Protein 2FP1 (pdb70)

InterPro domains:
  IPR002701 Chorismate mutase II, prokaryotic-type [PF01817] (41-109)
  IPR002701 Chorismate mutase II, prokaryotic-type [PS51168] (17-113)
  IPR002701 Chorismate mutase II, prokaryotic-type [SM00830] (32-112)
  IPR008240 Chorismate mutase, periplasmic [PIRSF026640] (8-195)
  IPR008240 Chorismate mutase, periplasmic [TIGR01806] (35-148)
  IPR036263 Chorismate mutase type II superfamily [SSF48600] (39-194)
  IPR036979 Chorismate mutase domain superfamily [G3DSA:1.20.59.10] (34-199)
  IPR051331 Chorismate mutase-related enzymes [PTHR38041] (11-126)

GO terms:
  GO:0005576 extracellular region (C, IDA)
  GO:0004106 chorismate mutase activity (F, IDA)
  GO:0046417 chorismate metabolic process (P, IDA)
  GO:0005515 protein binding (F, IPI)
  GO:0005576 extracellular region (C, EXP)

Solvent-accessible surface area: 16270 Å² total; per-residue (Å²): 102,124,8,119,0,17,102,0,0,37,0,0,0,63,12,0,54,12,0,49,57,20,0,4,53,16,43,116,46,165,83,75,2,60,66,91,42,83,18,108,135,76,8,63,128,4,4,102,40,0,121,97,72,169,7,58,32,97,0,0,50,107,0,0,50,10,0,13,43,0,12,12,0,0,7,4,22,49,10,3,42,20,22,14,78,62,98,59,2,54,89,157,26,108,89,38,64,76,8,144,70,36,40,80,75,7,19,86,108,0,4,41,18,0,150,70,37,84,95,22,0,46,27,104,56,1,63,62,56,18,89,91,0,38,113,26,12,37,156,83,68,169,12,76,84,18,12,74,108,0,0,67,6,0,1,101,28,1,42,44,103,79,111,144,144,118,5,101,0,32,78,0,0,53,12,0,3,58,5,1,84,19,0,34,33,10,0,1,37,14,58,121,39,162,70,80,8,78,56,92,35,70,27,129,127,28,23,64,122,4,4,100,32,0,122,82,58,174,10,60,26,110,14,0,50,132,0,0,47,5,0,11,46,0,10,14,0,0,5,8,21,48,10,3,43,7,37,12,82,66,96,66,19,48,103,156,22,74,79,19,72,48,5,65,63,46,14,68,50,18,4,88,139,1,9,66,52,0,135,85,16,38,83,64,0,18,31,139,68,2,61,68,30,16,69,95,1,35,147,71,14,36,157,61,71,142,27,78,79,18,26,71,99,0,0,63,7,0,0,90,2,0,47,80,6,129,84,101,167

Nearest PDB structures (foldseek):
  2f6l-assembly1_A  TM=1.005E+00  e=6.858E-22  Mycobacterium tuberculosis H37Rv
  2fp2-assembly1_A  TM=1.004E+00  e=1.345E-20  Mycobacterium tuberculosis
  6cnz-assembly3_F  TM=9.139E-01  e=6.373E-08  Burkholderia thailandensis
  8pnh-assembly1_A  TM=9.052E-01  e=2.827E-06  Janthinobacterium sp. HH01
  8cq6-assembly1_A  TM=8.671E-01  e=7.747E-06  Duganella sacchari

Structure (mmCIF, N/CA/C/O backbone):
data_2FP1
#
_entry.id   2FP1
#
_cell.length_a   42.644
_cell.length_b   72.673
_cell.length_c   62.060
_cell.angle_alpha   90.00
_cell.angle_beta   104.52
_cell.angle_gamma   90.00
#
_symmetry.space_group_name_H-M   'P 1 21 1'
#
loop_
_entity.id
_entity.type
_entity.pdbx_description
1 polymer 'Chorismate mutase'
2 non-polymer 'LEAD (II) ION'
3 water water
#
loop_
_atom_site.group_PDB
_atom_site.id
_atom_site.type_symbol
_atom_site.label_atom_id
_atom_site.label_alt_id
_atom_site.label_comp_id
_atom_site.label_asym_id
_atom_site.label_entity_id
_atom_site.label_seq_id
_atom_site.pdbx_PDB_ins_code
_atom_site.Cartn_x
_atom_site.Cartn_y
_atom_site.Cartn_z
_atom_site.occupancy
_atom_site.B_iso_or_equiv
_atom_site.auth_seq_id
_atom_site.auth_comp_id
_atom_site.auth_asym_id
_atom_site.auth_atom_id
_atom_site.pdbx_PDB_model_num
ATOM 1 N N . GLY A 1 2 ? 30.709 28.046 56.847 1.00 35.33 35 GLY A N 1
ATOM 2 C CA . GLY A 1 2 ? 30.441 27.287 58.109 1.00 35.00 35 GLY A CA 1
ATOM 3 C C . GLY A 1 2 ? 29.163 26.459 58.020 1.00 34.41 35 GLY A C 1
ATOM 4 O O . GLY A 1 2 ? 28.159 26.893 57.441 1.00 34.54 35 GLY A O 1
ATOM 5 N N . THR A 1 3 ? 29.195 25.278 58.631 1.00 33.14 36 THR A N 1
ATOM 6 C CA . THR A 1 3 ? 28.094 24.324 58.529 1.00 31.66 36 THR A CA 1
ATOM 7 C C . THR A 1 3 ? 26.852 24.736 59.339 1.00 28.34 36 THR A C 1
ATOM 8 O O . THR A 1 3 ? 26.960 25.207 60.481 1.00 29.40 36 THR A O 1
ATOM 12 N N . SER A 1 4 ? 25.678 24.596 58.720 1.00 23.84 37 SER A N 1
ATOM 13 C CA . SER A 1 4 ? 24.452 24.899 59.382 1.00 19.89 37 SER A CA 1
ATOM 14 C C . SER A 1 4 ? 24.320 23.871 60.492 1.00 17.17 37 SER A C 1
ATOM 15 O O . SER A 1 4 ? 24.610 22.662 60.342 1.00 16.34 37 SER A O 1
ATOM 18 N N . GLN A 1 5 ? 23.800 24.360 61.599 1.00 16.13 38 GLN A N 1
ATOM 19 C CA . GLN A 1 5 ? 23.409 23.486 62.661 1.00 15.20 38 GLN A CA 1
ATOM 20 C C . GLN A 1 5 ? 22.309 22.505 62.214 1.00 14.70 38 GLN A C 1
ATOM 21 O O . GLN A 1 5 ? 22.120 21.479 62.867 1.00 14.47 38 GLN A O 1
ATOM 27 N N . LEU A 1 6 ? 21.555 22.827 61.157 1.00 11.82 39 LEU A N 1
ATOM 28 C CA . LEU A 1 6 ? 20.512 21.913 60.645 1.00 11.13 39 LEU A CA 1
ATOM 29 C C . LEU A 1 6 ? 21.007 20.943 59.549 1.00 11.05 39 LEU A C 1
ATOM 30 O O . LEU A 1 6 ? 20.220 20.141 59.036 1.00 10.58 39 LEU A O 1
ATOM 35 N N . ALA A 1 7 ? 22.298 20.966 59.204 1.00 10.78 40 ALA A N 1
ATOM 36 C CA . ALA A 1 7 ? 22.786 20.100 58.129 1.00 10.24 40 ALA A CA 1
ATOM 37 C C . ALA A 1 7 ? 22.636 18.595 58.437 1.00 10.45 40 ALA A C 1
ATOM 38 O O . ALA A 1 7 ? 22.306 17.799 57.541 1.00 11.50 40 ALA A O 1
ATOM 40 N N . GLU A 1 8 ? 22.831 18.208 59.689 1.00 10.71 41 GLU A N 1
ATOM 41 C CA . GLU A 1 8 ? 22.759 16.791 60.053 1.00 10.07 41 GLU A CA 1
ATOM 42 C C . GLU A 1 8 ? 21.333 16.242 59.855 1.00 10.98 41 GLU A C 1
ATOM 43 O O . GLU A 1 8 ? 21.124 15.146 59.358 1.00 10.47 41 GLU A O 1
ATOM 49 N N . LEU A 1 9 ? 20.369 17.051 60.257 1.00 9.95 42 LEU A N 1
ATOM 50 C CA . LEU A 1 9 ? 18.940 16.735 60.089 1.00 9.67 42 LEU A CA 1
ATOM 51 C C . LEU A 1 9 ? 18.554 16.704 58.618 1.00 9.20 42 LEU A C 1
ATOM 52 O O . LEU A 1 9 ? 17.898 15.758 58.144 1.00 9.44 42 LEU A O 1
ATOM 57 N N . VAL A 1 10 ? 18.911 17.753 57.886 1.00 9.23 43 VAL A N 1
ATOM 58 C CA . VAL A 1 10 ? 18.585 17.830 56.460 1.00 8.48 43 VAL A CA 1
ATOM 59 C C . VAL A 1 10 ? 19.293 16.704 55.649 1.00 8.81 43 VAL A C 1
ATOM 60 O O . VAL A 1 10 ? 18.724 16.145 54.704 1.00 9.03 43 VAL A O 1
ATOM 64 N N . ASP A 1 11 ? 20.518 16.355 56.041 1.00 8.83 44 ASP A N 1
ATOM 65 C CA . ASP A 1 11 ? 21.216 15.238 55.389 1.00 9.30 44 ASP A CA 1
ATOM 66 C C . ASP A 1 11 ? 20.478 13.911 55.587 1.00 9.13 44 ASP A C 1
ATOM 67 O O . ASP A 1 11 ? 20.350 13.131 54.666 1.00 10.03 44 ASP A O 1
ATOM 72 N N . ALA A 1 12 ? 19.980 13.670 56.813 1.00 8.41 45 ALA A N 1
ATOM 73 C CA . ALA A 1 12 ? 19.162 12.471 57.084 1.00 8.51 45 ALA A CA 1
ATOM 74 C C . ALA A 1 12 ? 17.879 12.464 56.251 1.00 8.65 45 ALA A C 1
ATOM 75 O O . ALA A 1 12 ? 17.475 11.437 55.727 1.00 8.94 45 ALA A O 1
ATOM 77 N N . ALA A 1 13 ? 17.243 13.639 56.140 1.00 8.25 46 ALA A N 1
ATOM 78 C CA . ALA A 1 13 ? 16.036 13.745 55.372 1.00 7.73 46 ALA A CA 1
ATOM 79 C C . ALA A 1 13 ? 16.306 13.412 53.921 1.00 6.98 46 ALA A C 1
ATOM 80 O O . ALA A 1 13 ? 15.540 12.707 53.300 1.00 8.26 46 ALA A O 1
ATOM 82 N N . ALA A 1 14 ? 17.409 13.911 53.402 1.00 8.24 47 ALA A N 1
ATOM 83 C CA . ALA A 1 14 ? 17.745 13.655 52.028 1.00 8.35 47 ALA A CA 1
ATOM 84 C C . ALA A 1 14 ? 18.104 12.195 51.789 1.00 9.54 47 ALA A C 1
ATOM 85 O O . ALA A 1 14 ? 17.656 11.591 50.800 1.00 10.47 47 ALA A O 1
ATOM 87 N N . GLU A 1 15 ? 18.905 11.643 52.684 1.00 9.53 48 GLU A N 1
ATOM 88 C CA . GLU A 1 15 ? 19.254 10.200 52.581 1.00 9.76 48 GLU A CA 1
ATOM 89 C C . GLU A 1 15 ? 17.975 9.370 52.643 1.00 9.48 48 GLU A C 1
ATOM 90 O O . GLU A 1 15 ? 17.862 8.339 51.970 1.00 10.29 48 GLU A O 1
ATOM 96 N N . ARG A 1 16 ? 16.998 9.782 53.456 1.00 9.14 49 ARG A N 1
ATOM 97 C CA . ARG A 1 16 ? 15.758 9.030 53.561 1.00 8.61 49 ARG A CA 1
ATOM 98 C C . ARG A 1 16 ? 14.951 9.151 52.261 1.00 9.07 49 ARG A C 1
ATOM 99 O O . ARG A 1 16 ? 14.339 8.213 51.833 1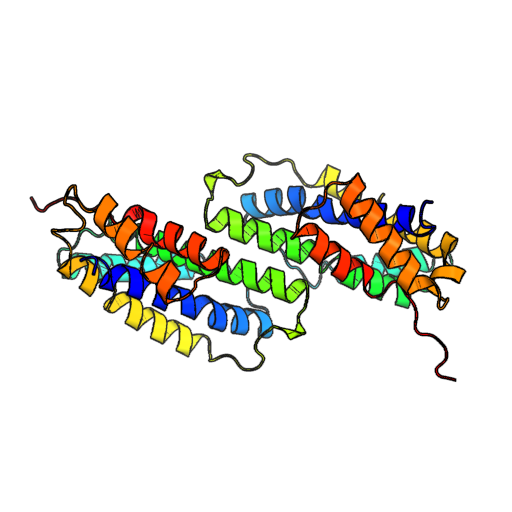.00 10.25 49 ARG A O 1
ATOM 107 N N . LEU A 1 17 ? 14.934 10.337 51.648 1.00 8.78 50 LEU A N 1
ATOM 108 C CA . LEU A 1 17 ? 14.320 10.503 50.333 1.00 8.05 50 LEU A CA 1
ATOM 109 C C . LEU A 1 17 ? 14.918 9.552 49.316 1.00 9.96 50 LEU A C 1
ATOM 110 O O . LEU A 1 17 ? 14.181 9.003 48.491 1.00 10.95 50 LEU A O 1
ATOM 115 N N . GLU A 1 18 ? 16.219 9.302 49.415 1.00 9.76 51 GLU A N 1
ATOM 116 C CA . GLU A 1 18 ? 16.887 8.437 48.407 1.00 11.29 51 GLU A CA 1
ATOM 117 C C . GLU A 1 18 ? 16.449 6.994 48.450 1.00 11.12 51 GLU A C 1
ATOM 118 O O . GLU A 1 18 ? 16.637 6.233 47.473 1.00 12.15 51 GLU A O 1
ATOM 124 N N . VAL A 1 19 ? 15.787 6.614 49.528 1.00 10.24 52 VAL A N 1
ATOM 125 C CA . VAL A 1 19 ? 15.193 5.284 49.640 1.00 11.21 52 VAL A CA 1
ATOM 126 C C . VAL A 1 19 ? 14.005 5.115 48.653 1.00 11.51 52 VAL A C 1
ATOM 127 O O . VAL A 1 19 ? 13.581 3.997 48.361 1.00 11.39 52 VAL A O 1
ATOM 131 N N . ALA A 1 20 ? 13.425 6.218 48.167 1.00 11.13 53 ALA A N 1
ATOM 132 C CA . ALA A 1 20 ? 12.375 6.174 47.132 1.00 11.85 53 ALA A CA 1
ATOM 133 C C . ALA A 1 20 ? 12.793 5.312 45.949 1.00 11.52 53 ALA A C 1
ATOM 134 O O . ALA A 1 20 ? 11.963 4.659 45.328 1.00 11.39 53 ALA A O 1
ATOM 136 N N . ASP A 1 21 ? 14.080 5.362 45.610 1.00 11.42 54 ASP A N 1
ATOM 137 C CA . ASP A 1 21 ? 14.559 4.663 44.391 1.00 11.94 54 ASP A CA 1
ATOM 138 C C . ASP A 1 21 ? 14.484 3.150 44.493 1.00 11.32 54 ASP A C 1
ATOM 139 O O . ASP A 1 21 ? 13.797 2.563 43.670 1.00 12.12 54 ASP A O 1
ATOM 148 N N . PRO A 1 22 ? 15.145 2.553 45.499 1.00 12.19 55 PRO A N 1
ATOM 149 C CA . PRO A 1 22 ? 14.949 1.083 45.596 1.00 12.30 55 PRO A CA 1
ATOM 150 C C . PRO A 1 22 ? 13.501 0.668 45.864 1.00 12.61 55 PRO A C 1
ATOM 151 O O . PRO A 1 22 ? 13.045 -0.372 45.393 1.00 13.17 55 PRO A O 1
ATOM 155 N N . VAL A 1 23 ? 12.752 1.463 46.626 1.00 11.61 56 VAL A N 1
ATOM 156 C CA . VAL A 1 23 ? 11.377 1.132 46.904 1.00 11.11 56 VAL A CA 1
ATOM 157 C C . VAL A 1 23 ? 10.533 1.173 45.597 1.00 11.31 56 VAL A C 1
ATOM 158 O O . VAL A 1 23 ? 9.714 0.299 45.336 1.00 11.95 56 VAL A O 1
ATOM 162 N N . ALA A 1 24 ? 10.728 2.220 44.791 1.00 10.78 57 ALA A N 1
ATOM 163 C CA . ALA A 1 24 ? 10.009 2.322 43.531 1.00 10.65 57 ALA A CA 1
ATOM 164 C C . ALA A 1 24 ? 10.369 1.165 42.603 1.00 11.84 57 ALA A C 1
ATOM 165 O O . ALA A 1 24 ? 9.483 0.591 41.977 1.00 12.63 57 ALA A O 1
ATOM 167 N N . ALA A 1 25 ? 11.662 0.844 42.538 1.00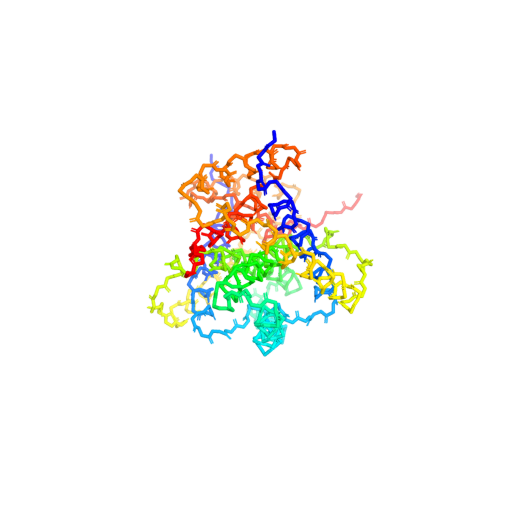 12.03 58 ALA A N 1
ATOM 168 C CA . ALA A 1 25 ? 12.104 -0.239 41.620 1.00 12.03 58 ALA A CA 1
ATOM 169 C C . ALA A 1 25 ? 11.453 -1.539 42.001 1.00 12.40 58 ALA A C 1
ATOM 170 O O . ALA A 1 25 ? 11.005 -2.295 41.120 1.00 13.64 58 ALA A O 1
ATOM 172 N N . PHE A 1 26 ? 11.319 -1.797 43.300 1.00 12.37 59 PHE A N 1
ATOM 173 C CA . PHE A 1 26 ? 10.642 -3.006 43.783 1.00 13.11 59 PHE A CA 1
ATOM 174 C C . PHE A 1 26 ? 9.152 -2.984 43.463 1.00 12.83 59 PHE A C 1
ATOM 175 O O . PHE A 1 26 ? 8.545 -3.969 42.989 1.00 13.96 59 PHE A O 1
ATOM 183 N N . LYS A 1 27 ? 8.476 -1.866 43.766 1.00 12.14 60 LYS A N 1
ATOM 184 C CA . LYS A 1 27 ? 7.075 -1.766 43.488 1.00 10.83 60 LYS A CA 1
ATOM 185 C C . LYS A 1 27 ? 6.756 -1.899 41.990 1.00 11.85 60 LYS A C 1
ATOM 186 O O . LYS A 1 27 ? 5.708 -2.457 41.633 1.00 13.31 60 LYS A O 1
ATOM 192 N N . TRP A 1 28 ? 7.655 -1.366 41.162 1.00 11.85 61 TRP A N 1
ATOM 193 C CA . TRP A 1 28 ? 7.468 -1.432 39.713 1.00 13.19 61 TRP A CA 1
ATOM 194 C C . TRP A 1 28 ? 7.455 -2.897 39.284 1.00 14.42 61 TRP A C 1
ATOM 195 O O . TRP A 1 28 ? 6.553 -3.293 38.578 1.00 14.64 61 TRP A O 1
ATOM 206 N N . ARG A 1 29 ? 8.457 -3.65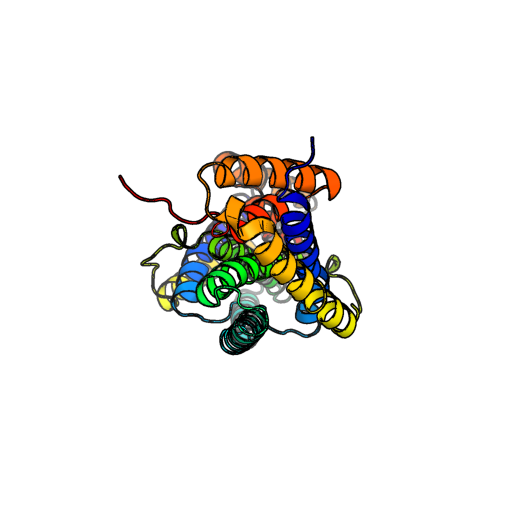4 39.698 1.00 15.16 62 ARG A N 1
ATOM 207 C CA . ARG A 1 29 ? 8.518 -5.071 39.296 1.00 16.14 62 ARG A CA 1
ATOM 208 C C . ARG A 1 29 ? 7.394 -5.882 39.887 1.00 16.58 62 ARG A C 1
ATOM 209 O O . ARG A 1 29 ? 6.857 -6.823 39.235 1.00 17.63 62 ARG A O 1
ATOM 217 N N . ALA A 1 30 ? 7.039 -5.556 41.118 1.00 16.11 63 ALA A N 1
ATOM 218 C CA . ALA A 1 30 ? 5.976 -6.262 41.821 1.00 16.84 63 ALA A CA 1
ATOM 219 C C . ALA A 1 30 ? 4.556 -5.824 41.420 1.00 16.67 63 ALA A C 1
ATOM 220 O O . ALA A 1 30 ? 3.568 -6.413 41.873 1.00 17.78 63 ALA A O 1
ATOM 222 N N . GLN A 1 31 ? 4.444 -4.764 40.604 1.00 16.49 64 GLN A N 1
ATOM 223 C CA . GLN A 1 31 ? 3.185 -4.199 40.167 1.00 17.94 64 GLN A CA 1
ATOM 224 C C . GLN A 1 31 ? 2.347 -3.759 41.361 1.00 17.58 64 GLN A C 1
ATOM 225 O O . GLN A 1 31 ? 1.167 -4.023 41.428 1.00 18.35 64 GLN A O 1
ATOM 231 N N . LEU A 1 32 ? 2.986 -3.096 42.319 1.00 16.67 65 LEU A N 1
ATOM 232 C CA . LEU A 1 32 ? 2.291 -2.539 43.483 1.00 16.78 65 LEU A CA 1
ATOM 233 C C . LEU A 1 32 ? 2.129 -1.044 43.285 1.00 15.97 65 LEU A C 1
ATOM 234 O O . LEU A 1 32 ? 2.938 -0.434 42.606 1.00 16.75 65 LEU A O 1
ATOM 239 N N . PRO A 1 33 ? 1.069 -0.467 43.845 1.00 15.57 66 PRO A N 1
ATOM 240 C CA . PRO A 1 33 ? 0.968 0.978 43.722 1.00 15.11 66 PRO A CA 1
ATOM 241 C C . PRO A 1 33 ? 1.927 1.660 44.646 1.00 14.02 66 PRO A C 1
ATOM 242 O O . PRO A 1 33 ? 2.444 1.081 45.602 1.00 13.80 66 PRO A O 1
ATOM 246 N N . ILE A 1 34 ? 2.189 2.918 44.364 1.00 12.90 67 ILE A N 1
ATOM 247 C CA A ILE A 1 34 ? 3.018 3.751 45.226 0.50 12.66 67 ILE A CA 1
ATOM 248 C CA B ILE A 1 34 ? 3.037 3.681 45.254 0.50 12.93 67 ILE A CA 1
ATOM 249 C C . ILE A 1 34 ? 2.345 4.033 46.559 1.00 13.30 67 ILE A C 1
ATOM 250 O O . ILE A 1 34 ? 2.952 3.903 47.628 1.00 12.92 67 ILE A O 1
ATOM 259 N N . GLU A 1 35 ? 1.097 4.469 46.481 1.00 13.59 68 GLU A N 1
ATOM 260 C CA . GLU A 1 35 ? 0.367 4.994 47.639 1.00 14.40 68 GLU A CA 1
ATOM 261 C C . GLU A 1 35 ? -0.313 3.896 48.419 1.00 14.69 68 GLU A C 1
ATOM 262 O O . GLU A 1 35 ? -0.661 2.845 47.870 1.00 15.71 68 GLU A O 1
ATOM 273 N N . ASP A 1 36 ? -0.449 4.145 49.720 1.00 14.76 69 ASP A N 1
ATOM 274 C CA . ASP A 1 36 ? -1.277 3.333 50.621 1.00 14.83 69 ASP A CA 1
ATOM 275 C C . ASP A 1 36 ? -1.566 4.171 51.868 1.00 14.23 69 ASP A C 1
ATOM 276 O O . ASP A 1 36 ? -0.748 4.241 52.788 1.00 13.48 69 ASP A O 1
ATOM 281 N N . SER A 1 37 ? -2.706 4.856 51.867 1.00 14.50 70 SER A N 1
ATOM 282 C CA . SER A 1 37 ? -3.030 5.792 52.951 1.00 14.74 70 SER A CA 1
ATOM 283 C C . SER A 1 37 ? -3.039 5.115 54.310 1.00 13.24 70 SER A C 1
ATOM 284 O O . SER A 1 37 ? -2.581 5.694 55.302 1.00 13.67 70 SER A O 1
ATOM 287 N N . GLY A 1 38 ? -3.574 3.889 54.375 1.00 12.73 71 GLY A N 1
ATOM 288 C CA . GLY A 1 38 ? -3.656 3.209 55.646 1.00 11.43 71 GLY A CA 1
ATOM 289 C C . GLY A 1 38 ? -2.265 2.869 56.181 1.00 10.86 71 GLY A C 1
ATOM 290 O O . GLY A 1 38 ? -1.995 3.014 57.369 1.00 12.09 71 GLY A O 1
ATOM 291 N N . ARG A 1 39 ? -1.356 2.479 55.288 1.00 10.26 72 ARG A N 1
ATOM 292 C CA . ARG A 1 39 ? 0.024 2.230 55.676 1.00 9.67 72 ARG A CA 1
ATOM 293 C C . ARG A 1 39 ? 0.700 3.474 56.227 1.00 9.54 72 ARG A C 1
ATOM 294 O O . ARG A 1 39 ? 1.336 3.448 57.266 1.00 9.44 72 ARG A O 1
ATOM 302 N N . VAL A 1 40 ? 0.542 4.566 55.509 1.00 10.74 73 VAL A N 1
ATOM 303 C CA . VAL A 1 40 ? 1.123 5.828 55.929 1.00 11.04 73 VAL A CA 1
ATOM 304 C C . VAL A 1 40 ? 0.588 6.268 57.280 1.00 10.06 73 VAL A C 1
ATOM 305 O O . VAL A 1 40 ? 1.353 6.722 58.118 1.00 9.88 73 VAL A O 1
ATOM 309 N N A GLU A 1 41 ? -0.718 6.146 57.521 0.60 10.99 74 GLU A N 1
ATOM 310 N N B GLU A 1 41 ? -0.731 6.129 57.479 0.40 10.66 74 GLU A N 1
ATOM 311 C CA A GLU A 1 41 ? -1.213 6.500 58.844 0.60 10.79 74 GLU A CA 1
ATOM 312 C CA B GLU A 1 41 ? -1.338 6.429 58.773 0.40 10.37 74 GLU A CA 1
ATOM 313 C C A GLU A 1 41 ? -0.614 5.647 59.968 0.60 10.47 74 GLU A C 1
ATOM 314 C C B GLU A 1 41 ? -0.655 5.653 59.920 0.40 10.26 74 GLU A C 1
ATOM 315 O O A GLU A 1 41 ? -0.354 6.142 61.075 0.60 10.64 74 GLU A O 1
ATOM 316 O O B GLU A 1 41 ? -0.376 6.215 60.986 0.40 10.46 74 GLU A O 1
ATOM 327 N N . GLN A 1 42 ? -0.390 4.365 59.695 1.00 9.36 75 GLN A N 1
ATOM 328 C CA . GLN A 1 42 ? 0.312 3.533 60.690 1.00 9.85 75 GLN A CA 1
ATOM 329 C C . GLN A 1 42 ? 1.757 4.006 60.949 1.00 8.84 75 GLN A C 1
ATOM 330 O O . GLN A 1 42 ? 2.238 4.049 62.086 1.00 10.34 75 GLN A O 1
ATOM 336 N N . GLN A 1 43 ? 2.478 4.294 59.873 1.00 9.56 76 GLN A N 1
ATOM 337 C CA . GLN A 1 43 ? 3.835 4.781 59.957 1.00 9.69 76 GLN A CA 1
ATOM 338 C C . GLN A 1 43 ? 3.897 6.101 60.736 1.00 8.89 76 GLN A C 1
ATOM 339 O O . GLN A 1 43 ? 4.729 6.265 61.609 1.00 8.98 76 GLN A O 1
ATOM 345 N N . LEU A 1 44 ? 2.983 7.008 60.450 1.00 9.14 77 LEU A N 1
ATOM 346 C CA . LEU A 1 44 ? 2.928 8.280 61.188 1.00 8.99 77 LEU A CA 1
ATOM 347 C C . LEU A 1 44 ? 2.588 8.059 62.656 1.00 9.81 77 LEU A C 1
ATOM 348 O O . LEU A 1 44 ? 3.157 8.708 63.538 1.00 11.41 77 LEU A O 1
ATOM 353 N N . ALA A 1 45 ? 1.671 7.138 62.940 1.00 9.45 78 ALA A N 1
ATOM 354 C CA . ALA A 1 45 ? 1.329 6.888 64.332 1.00 9.49 78 ALA A CA 1
ATOM 355 C C . ALA A 1 45 ? 2.543 6.418 65.129 1.00 10.17 78 ALA A C 1
ATOM 356 O O . ALA A 1 45 ? 2.725 6.825 66.281 1.00 9.31 78 ALA A O 1
ATOM 358 N N . LYS A 1 46 ? 3.330 5.512 64.550 1.00 9.75 79 LYS A N 1
ATOM 359 C CA . LYS A 1 46 ? 4.530 4.959 65.217 1.00 10.40 79 LYS A CA 1
ATOM 360 C C . LYS A 1 46 ? 5.570 6.035 65.452 1.00 10.80 79 LYS A C 1
ATOM 361 O O . LYS A 1 46 ? 6.229 6.070 66.514 1.00 11.77 79 LYS A O 1
ATOM 367 N N . LEU A 1 47 ? 5.709 6.931 64.480 1.00 10.49 80 LEU A N 1
ATOM 368 C CA . LEU A 1 47 ? 6.586 8.073 64.636 1.00 10.92 80 LEU A CA 1
ATOM 369 C C . LEU A 1 47 ? 6.160 8.998 65.778 1.00 11.68 80 LEU A C 1
ATOM 370 O O . LEU A 1 47 ? 6.994 9.474 66.541 1.00 11.33 80 LEU A O 1
ATOM 375 N N . GLY A 1 48 ? 4.856 9.181 65.945 1.00 11.36 81 GLY A N 1
ATOM 376 C CA . GLY A 1 48 ? 4.342 9.950 67.083 1.00 12.06 81 GLY A CA 1
ATOM 377 C C . GLY A 1 48 ? 4.685 9.272 68.399 1.00 12.48 81 GLY A C 1
ATOM 378 O O . GLY A 1 48 ? 5.065 9.921 69.347 1.00 13.64 81 GLY A O 1
ATOM 379 N N . GLU A 1 49 ? 4.611 7.945 68.429 1.00 13.53 82 GLU A N 1
ATOM 380 C CA . GLU A 1 49 ? 4.915 7.197 69.626 1.00 14.34 82 GLU A CA 1
ATOM 381 C C . GLU A 1 49 ? 6.397 7.340 69.936 1.00 14.14 82 GLU A C 1
ATOM 382 O O . GLU A 1 49 ? 6.800 7.516 71.101 1.00 15.46 82 GLU A O 1
ATOM 388 N N . ASP A 1 50 ? 7.221 7.240 68.888 1.00 13.29 83 ASP A N 1
ATOM 389 C CA . ASP A 1 50 ? 8.655 7.403 69.031 1.00 14.14 83 ASP A CA 1
ATOM 390 C C . ASP A 1 50 ? 8.962 8.797 69.585 1.00 13.53 83 ASP A C 1
ATOM 391 O O . ASP A 1 50 ? 9.868 8.955 70.414 1.00 15.77 83 ASP A O 1
ATOM 396 N N . ALA A 1 51 ? 8.249 9.814 69.118 1.00 13.20 84 ALA A N 1
ATOM 397 C CA . ALA A 1 51 ? 8.468 11.194 69.590 1.00 13.32 84 ALA A CA 1
ATOM 398 C C . ALA A 1 51 ? 8.145 11.281 71.071 1.00 14.31 84 ALA A C 1
ATOM 399 O O . ALA A 1 51 ? 8.926 11.795 71.857 1.00 14.91 84 ALA A O 1
ATOM 401 N N . ARG A 1 52 ? 7.002 10.727 71.448 1.00 14.92 85 ARG A N 1
ATOM 402 C CA . ARG A 1 52 ? 6.619 10.753 72.869 1.00 16.04 85 ARG A CA 1
ATOM 403 C C . ARG A 1 52 ? 7.674 10.130 73.768 1.00 16.73 85 ARG A C 1
ATOM 404 O O . ARG A 1 52 ? 7.939 10.654 74.867 1.00 16.54 85 ARG A O 1
ATOM 412 N N A SER A 1 53 ? 8.274 9.030 73.311 0.55 16.73 86 SER A N 1
ATOM 413 N N B SER A 1 53 ? 8.280 9.027 73.341 0.45 16.61 86 SER A N 1
ATOM 414 C CA A SER A 1 53 ? 9.331 8.327 74.073 0.55 17.61 86 SER A CA 1
ATOM 415 C CA B SER A 1 53 ? 9.290 8.368 74.187 0.45 17.18 86 SER A CA 1
ATOM 416 C C A SER A 1 53 ? 10.552 9.193 74.401 0.55 17.70 86 SER A C 1
ATOM 417 C C B SER A 1 53 ? 10.512 9.254 74.467 0.45 17.40 86 SER A C 1
ATOM 418 O O A SER A 1 53 ? 11.284 8.926 75.363 0.55 18.15 86 SER A O 1
ATOM 419 O O B SER A 1 53 ? 11.171 9.099 75.500 0.45 17.44 86 SER A O 1
ATOM 424 N N . GLN A 1 54 ? 10.797 10.204 73.582 1.00 17.39 87 GLN A N 1
ATOM 425 C CA . GLN A 1 54 ? 11.894 11.135 73.801 1.00 18.04 87 GLN A CA 1
ATOM 426 C C . GLN A 1 54 ? 11.428 12.521 74.244 1.00 18.29 87 GLN A C 1
ATOM 427 O O . GLN A 1 54 ? 12.237 13.442 74.300 1.00 19.75 87 GLN A O 1
ATOM 433 N N . HIS A 1 55 ? 10.139 12.664 74.535 1.00 17.53 88 HIS A N 1
ATOM 434 C CA . HIS A 1 55 ? 9.557 13.952 74.925 1.00 18.56 88 HIS A CA 1
ATOM 435 C C . HIS A 1 55 ? 9.744 15.033 73.859 1.00 17.38 88 HIS A C 1
ATOM 436 O O . HIS A 1 55 ? 9.957 16.209 74.145 1.00 18.15 88 HIS A O 1
ATOM 443 N N . ILE A 1 56 ? 9.640 14.609 72.597 1.00 15.70 89 ILE A N 1
ATOM 444 C CA . ILE A 1 56 ? 9.513 15.485 71.443 1.00 15.64 89 ILE A CA 1
ATOM 445 C C . ILE A 1 56 ? 8.033 15.680 71.097 1.00 14.58 89 ILE A C 1
ATOM 446 O O . ILE A 1 56 ? 7.239 14.742 71.214 1.00 15.50 89 ILE A O 1
ATOM 451 N N . ASP A 1 57 ? 7.665 16.885 70.675 1.00 14.50 90 ASP A N 1
ATOM 452 C CA . ASP A 1 57 ? 6.279 17.226 70.317 1.00 13.92 90 ASP A CA 1
ATOM 453 C C . ASP A 1 57 ? 5.809 16.276 69.211 1.00 13.53 90 ASP A C 1
ATOM 454 O O . ASP A 1 57 ? 6.323 16.325 68.110 1.00 13.04 90 ASP A O 1
ATOM 459 N N . PRO A 1 58 ? 4.885 15.374 69.515 1.00 13.39 91 PRO A N 1
ATOM 460 C CA . PRO A 1 58 ? 4.490 14.433 68.458 1.00 12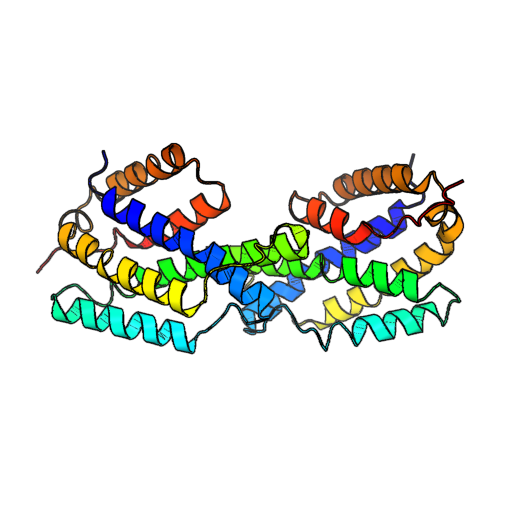.91 91 PRO A CA 1
ATOM 461 C C . PRO A 1 58 ? 3.700 15.043 67.300 1.00 13.55 91 PRO A C 1
ATOM 462 O O . PRO A 1 58 ? 3.745 14.511 66.174 1.00 13.27 91 PRO A O 1
ATOM 466 N N . ASP A 1 59 ? 2.998 16.150 67.523 1.00 12.47 92 ASP A N 1
ATOM 467 C CA . ASP A 1 59 ? 2.233 16.791 66.465 1.00 13.40 92 ASP A CA 1
ATOM 468 C C . ASP A 1 59 ? 3.197 17.411 65.444 1.00 12.34 92 ASP A C 1
ATOM 469 O O . ASP A 1 59 ? 2.997 17.300 64.211 1.00 11.84 92 ASP A O 1
ATOM 474 N N . TYR A 1 60 ? 4.276 18.007 65.965 1.00 10.82 93 TYR A N 1
ATOM 475 C CA . TYR A 1 60 ? 5.346 18.521 65.103 1.00 10.08 93 TYR A CA 1
ATOM 476 C C . TYR A 1 60 ? 5.971 17.402 64.280 1.00 9.90 93 TYR A C 1
ATOM 477 O O . TYR A 1 60 ? 6.157 17.519 63.062 1.00 10.08 93 TYR A O 1
ATOM 486 N N . VAL A 1 61 ? 6.336 16.314 64.937 1.00 10.37 94 VAL A N 1
ATOM 487 C CA . VAL A 1 61 ? 6.934 15.167 64.247 1.00 9.76 94 VAL A CA 1
ATOM 488 C C . VAL A 1 61 ? 5.963 14.612 63.179 1.00 10.16 94 VAL A C 1
ATOM 489 O O . VAL A 1 61 ? 6.364 14.352 62.071 1.00 10.22 94 VAL A O 1
ATOM 493 N N . THR A 1 62 ? 4.686 14.488 63.504 1.00 10.94 95 THR A N 1
ATOM 494 C CA . THR A 1 62 ? 3.715 14.034 62.513 1.00 12.09 95 THR A CA 1
ATOM 495 C C . THR A 1 62 ? 3.668 14.928 61.287 1.00 11.73 95 THR A C 1
ATOM 496 O O . THR A 1 62 ? 3.607 14.436 60.169 1.00 13.38 95 THR A O 1
ATOM 500 N N . ARG A 1 63 ? 3.668 16.250 61.475 1.00 11.43 96 ARG A N 1
ATOM 501 C CA . ARG A 1 63 ? 3.657 17.163 60.335 1.00 12.10 96 ARG A CA 1
ATOM 502 C C . ARG A 1 63 ? 4.901 17.006 59.465 1.00 9.97 96 ARG A C 1
ATOM 503 O O . ARG A 1 63 ? 4.823 16.982 58.217 1.00 11.30 96 ARG A O 1
ATOM 511 N N . VAL A 1 64 ? 6.064 16.930 60.101 1.00 9.79 97 VAL A N 1
ATOM 512 C CA . VAL A 1 64 ? 7.323 16.851 59.374 1.00 9.92 97 VAL A CA 1
ATOM 513 C C . VAL A 1 64 ? 7.358 15.538 58.581 1.00 9.78 97 VAL A C 1
ATOM 514 O O . VAL A 1 64 ? 7.699 15.511 57.373 1.00 8.91 97 VAL A O 1
ATOM 518 N N . PHE A 1 65 ? 6.953 14.441 59.207 1.00 9.48 98 PHE A N 1
ATOM 519 C CA . PHE A 1 65 ? 7.060 13.162 58.495 1.00 9.70 98 PHE A CA 1
ATOM 520 C C . PHE A 1 65 ? 5.952 13.013 57.453 1.00 10.05 98 PHE A C 1
ATOM 521 O O . PHE A 1 65 ? 6.144 12.297 56.436 1.00 9.51 98 PHE A O 1
ATOM 529 N N . ASP A 1 66 ? 4.824 13.666 57.633 1.00 10.29 99 ASP A N 1
ATOM 530 C CA . ASP A 1 66 ? 3.804 13.650 56.571 1.00 11.08 99 ASP A CA 1
ATOM 531 C C . ASP A 1 66 ? 4.397 14.305 55.321 1.00 10.85 99 ASP A C 1
ATOM 532 O O . ASP A 1 66 ? 4.262 13.801 54.215 1.00 10.65 99 ASP A O 1
ATOM 537 N N . ASP A 1 67 ? 5.079 15.430 55.493 1.00 10.54 100 ASP A N 1
ATOM 538 C CA . ASP A 1 67 ? 5.773 16.111 54.373 1.00 10.39 100 ASP A CA 1
ATOM 539 C C . ASP A 1 67 ? 6.853 15.204 53.786 1.00 8.83 100 ASP A C 1
ATOM 540 O O . ASP A 1 67 ? 6.967 15.052 52.551 1.00 10.39 100 ASP A O 1
ATOM 545 N N . GLN A 1 68 ? 7.643 14.569 54.646 1.00 8.23 101 GLN A N 1
ATOM 546 C CA . GLN A 1 68 ? 8.755 13.706 54.198 1.00 8.51 101 GLN A CA 1
ATOM 547 C C . GLN A 1 68 ? 8.187 12.554 53.358 1.00 9.12 101 GLN A C 1
ATOM 548 O O . GLN A 1 68 ? 8.763 12.196 52.324 1.00 9.48 101 GLN A O 1
ATOM 554 N N . ILE A 1 69 ? 7.126 11.916 53.818 1.00 9.65 102 ILE A N 1
ATOM 555 C CA . ILE A 1 69 ? 6.534 10.764 53.117 1.00 9.25 102 ILE A CA 1
ATOM 556 C C . ILE A 1 69 ? 5.907 11.181 51.768 1.00 9.56 102 ILE A C 1
ATOM 557 O O . ILE A 1 69 ? 6.067 10.497 50.756 1.00 10.13 102 ILE A O 1
ATOM 562 N N A ARG A 1 70 ? 5.240 12.323 51.737 0.50 9.61 103 ARG A N 1
ATOM 563 N N B ARG A 1 70 ? 5.240 12.328 51.756 0.50 9.76 103 ARG A N 1
ATOM 564 C CA A ARG A 1 70 ? 4.693 12.830 50.470 0.50 10.22 103 ARG A CA 1
ATOM 565 C CA B ARG A 1 70 ? 4.687 12.886 50.507 0.50 10.50 103 ARG A CA 1
ATOM 566 C C A ARG A 1 70 ? 5.801 13.077 49.472 0.50 9.49 103 ARG A C 1
ATOM 567 C C B ARG A 1 70 ? 5.777 13.111 49.485 0.50 9.61 103 ARG A C 1
ATOM 568 O O A ARG A 1 70 ? 5.686 12.707 48.283 0.50 9.17 103 ARG A O 1
ATOM 569 O O B ARG A 1 70 ? 5.621 12.768 48.295 0.50 9.46 103 ARG A O 1
ATOM 584 N N . ALA A 1 71 ? 6.881 13.698 49.944 1.00 8.77 104 ALA A N 1
ATOM 585 C CA . ALA A 1 71 ? 8.039 14.010 49.095 1.00 9.27 104 ALA A CA 1
ATOM 586 C C . ALA A 1 71 ? 8.652 12.708 48.510 1.00 9.04 104 ALA A C 1
ATOM 587 O O . ALA A 1 71 ? 9.093 12.676 47.363 1.00 10.05 104 ALA A O 1
ATOM 589 N N . THR A 1 72 ? 8.630 11.641 49.310 1.00 8.76 105 THR A N 1
ATOM 590 C CA . THR A 1 72 ? 9.174 10.358 48.923 1.00 9.34 105 THR A CA 1
ATOM 591 C C . THR A 1 72 ? 8.298 9.735 47.874 1.00 8.94 105 THR A C 1
ATOM 592 O O . THR A 1 72 ? 8.772 9.229 46.806 1.00 9.45 105 THR A O 1
ATOM 596 N N . GLU A 1 73 ? 7.001 9.798 48.102 1.00 8.74 106 GLU A N 1
ATOM 597 C CA . GLU A 1 73 ? 6.015 9.317 47.100 1.00 8.37 106 GLU A CA 1
ATOM 598 C C . GLU A 1 73 ? 6.165 10.040 45.770 1.00 9.24 106 GLU A C 1
ATOM 599 O O . GLU A 1 73 ? 6.053 9.446 44.693 1.00 10.62 106 GLU A O 1
ATOM 605 N N . ALA A 1 74 ? 6.416 11.343 45.852 1.00 9.61 107 ALA A N 1
ATOM 606 C CA . ALA A 1 74 ? 6.606 12.149 44.646 1.00 8.61 107 ALA A CA 1
ATOM 607 C C . ALA A 1 74 ? 7.764 11.627 43.825 1.00 8.72 107 ALA A C 1
ATOM 608 O O . ALA A 1 74 ? 7.669 11.574 42.593 1.00 9.46 107 ALA A O 1
ATOM 610 N N . ILE A 1 75 ? 8.860 11.241 44.464 1.00 8.21 108 ILE A N 1
ATOM 611 C CA . ILE A 1 75 ? 10.008 10.677 43.734 1.00 8.35 108 ILE A CA 1
ATOM 612 C C . ILE A 1 75 ? 9.609 9.329 43.114 1.00 8.80 108 ILE A C 1
ATOM 613 O O . ILE A 1 75 ? 9.923 9.030 41.935 1.00 9.10 108 ILE A O 1
ATOM 618 N N . GLU A 1 76 ? 8.882 8.523 43.861 1.00 9.50 109 GLU A N 1
ATOM 619 C CA . GLU A 1 76 ? 8.477 7.214 43.374 1.00 9.43 109 GLU A CA 1
ATOM 620 C C . GLU A 1 76 ? 7.600 7.400 42.132 1.00 8.87 109 GLU A C 1
ATOM 621 O O . GLU A 1 76 ? 7.785 6.707 41.133 1.00 9.79 109 GLU A O 1
ATOM 627 N N . TYR A 1 77 ? 6.650 8.307 42.180 1.00 8.52 110 TYR A N 1
ATOM 628 C CA . TYR A 1 77 ? 5.815 8.547 41.005 1.00 8.51 110 TYR A CA 1
ATOM 629 C C . TYR A 1 77 ? 6.642 9.026 39.805 1.00 9.47 110 TYR A C 1
ATOM 630 O O . TYR A 1 77 ? 6.371 8.662 38.660 1.00 11.38 110 TYR A O 1
ATOM 639 N N . SER A 1 78 ? 7.619 9.894 40.050 1.00 9.22 111 SER A N 1
ATOM 640 C CA . SER A 1 78 ? 8.462 10.382 38.941 1.00 9.61 111 SER A CA 1
ATOM 641 C C . SER A 1 78 ? 9.195 9.212 38.265 1.00 10.48 111 SER A C 1
ATOM 642 O O . SER A 1 78 ? 9.286 9.150 37.037 1.00 9.41 111 SER A O 1
ATOM 645 N N . ARG A 1 79 ? 9.683 8.263 39.050 1.00 10.37 112 ARG A N 1
ATOM 646 C CA . ARG A 1 79 ? 10.364 7.121 38.442 1.00 10.44 112 ARG A CA 1
ATOM 647 C C . ARG A 1 79 ? 9.360 6.326 37.627 1.00 10.11 112 ARG A C 1
ATOM 648 O O . ARG A 1 79 ? 9.675 5.814 36.544 1.00 11.25 112 ARG A O 1
ATOM 656 N N . PHE A 1 80 ? 8.180 6.083 38.184 1.00 10.26 113 PHE A N 1
ATOM 657 C CA . PHE A 1 80 ? 7.151 5.344 37.425 1.00 10.18 113 PHE A CA 1
ATOM 658 C C . PHE A 1 80 ? 6.843 6.038 36.089 1.00 10.26 113 PHE A C 1
ATOM 659 O O . PHE A 1 80 ? 6.640 5.395 35.070 1.00 11.10 113 PHE A O 1
ATOM 667 N N . SER A 1 81 ? 6.829 7.349 36.085 1.00 10.62 114 SER A N 1
ATOM 668 C CA . SER A 1 81 ? 6.630 8.094 34.832 1.00 10.64 114 SER A CA 1
ATOM 669 C C . SER A 1 81 ? 7.736 7.730 33.852 1.00 10.51 114 SER A C 1
ATOM 670 O O . SER A 1 81 ? 7.453 7.447 32.676 1.00 10.37 114 SER A O 1
ATOM 673 N N . ASP A 1 82 ? 8.986 7.822 34.307 1.00 10.84 115 ASP A N 1
ATOM 674 C CA . ASP A 1 82 ? 10.176 7.522 33.505 1.00 11.16 115 ASP A CA 1
ATOM 675 C C . ASP A 1 82 ? 10.102 6.118 32.935 1.00 11.93 115 ASP A C 1
ATOM 676 O O . ASP A 1 82 ? 10.461 5.880 31.780 1.00 11.51 115 ASP A O 1
ATOM 681 N N . TRP A 1 83 ? 9.683 5.170 33.751 1.00 11.18 116 TRP A N 1
ATOM 682 C CA . TRP A 1 83 ? 9.706 3.753 33.364 1.00 12.35 116 TRP A CA 1
ATOM 683 C C . TRP A 1 83 ? 8.549 3.419 32.427 1.00 13.13 116 TRP A C 1
ATOM 684 O O . TRP A 1 83 ? 8.641 2.481 31.637 1.00 15.00 116 TRP A O 1
ATOM 695 N N . LYS A 1 84 ? 7.466 4.171 32.494 1.00 13.09 117 LYS A N 1
ATOM 696 C CA . LYS A 1 84 ? 6.372 4.037 31.492 1.00 13.47 117 LYS A CA 1
ATOM 697 C C . LYS A 1 84 ? 6.838 4.477 30.124 1.00 14.11 117 LYS A C 1
ATOM 698 O O . LYS A 1 84 ? 6.492 3.868 29.111 1.00 15.13 117 LYS A O 1
ATOM 704 N N . LEU A 1 85 ? 7.636 5.534 30.098 1.00 14.60 118 LEU A N 1
ATOM 705 C CA . LEU A 1 85 ? 8.173 6.051 28.835 1.00 15.11 118 LEU A CA 1
ATOM 706 C C . LEU A 1 85 ? 9.253 5.139 28.305 1.00 17.00 118 LEU A C 1
ATOM 707 O O . LEU A 1 85 ? 9.357 4.971 27.080 1.00 19.53 118 LEU A O 1
ATOM 712 N N . ASN A 1 86 ? 10.062 4.547 29.186 1.00 16.24 119 ASN A N 1
ATOM 713 C CA . ASN A 1 86 ? 11.147 3.636 28.789 1.00 17.56 119 ASN A CA 1
ATOM 714 C C . ASN A 1 86 ? 11.279 2.460 29.759 1.00 17.33 119 ASN A C 1
ATOM 715 O O . ASN A 1 86 ? 12.098 2.490 30.677 1.00 17.64 119 ASN A O 1
ATOM 720 N N . PRO A 1 87 ? 10.448 1.440 29.588 1.00 17.12 120 PRO A N 1
ATOM 721 C CA . PRO A 1 87 ? 10.441 0.311 30.531 1.00 18.48 120 PRO A CA 1
ATOM 722 C C . PRO A 1 87 ? 11.771 -0.424 30.662 1.00 18.82 120 PRO A C 1
ATOM 723 O O . PRO A 1 87 ? 12.039 -1.008 31.715 1.00 18.84 120 PRO A O 1
ATOM 727 N N . ALA A 1 88 ? 12.598 -0.410 29.622 1.00 19.77 121 ALA A N 1
ATOM 728 C CA . ALA A 1 88 ? 13.909 -1.052 29.713 1.00 20.54 121 ALA A CA 1
ATOM 729 C C . ALA A 1 88 ? 14.861 -0.371 30.693 1.00 20.78 121 ALA A C 1
ATOM 730 O O . ALA A 1 88 ? 15.893 -0.946 31.064 1.00 21.53 121 ALA A O 1
ATOM 732 N N . SER A 1 89 ? 14.553 0.858 31.104 1.00 19.96 122 SER A N 1
ATOM 733 C CA . SER A 1 89 ? 15.387 1.567 32.060 1.00 19.82 122 SER A CA 1
ATOM 734 C C . SER A 1 89 ? 15.050 1.265 33.523 1.00 19.41 122 SER A C 1
ATOM 735 O O . SER A 1 89 ? 15.774 1.708 34.418 1.00 19.39 122 SER A O 1
ATOM 738 N N . ALA A 1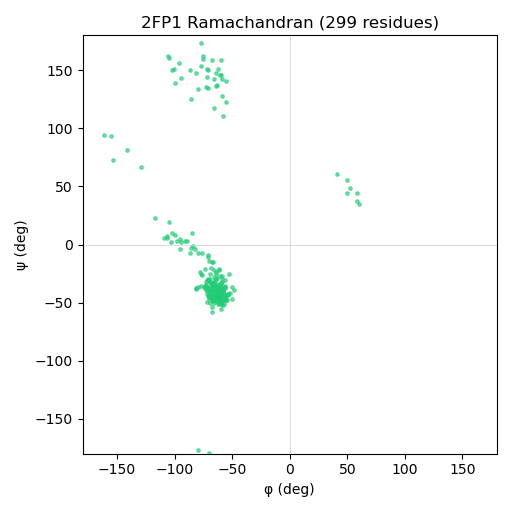 90 ? 13.970 0.527 33.770 1.00 19.93 123 ALA A N 1
ATOM 739 C CA . ALA A 1 90 ? 13.612 0.160 35.143 1.00 20.20 123 ALA A CA 1
ATOM 740 C C . ALA A 1 90 ? 14.639 -0.851 35.607 1.00 21.79 123 ALA A C 1
ATOM 741 O O . ALA A 1 90 ? 15.012 -1.753 34.849 1.00 21.69 123 ALA A O 1
ATOM 743 N N . PRO A 1 91 ? 15.150 -0.690 36.823 1.00 22.30 124 PRO A N 1
ATOM 744 C CA . PRO A 1 91 ? 16.163 -1.663 37.264 1.00 23.32 124 PRO A CA 1
ATOM 745 C C . PRO A 1 91 ? 15.627 -3.114 37.266 1.00 24.94 124 PRO A C 1
ATOM 746 O O . PRO A 1 91 ? 14.580 -3.367 37.856 1.00 25.39 124 PRO A O 1
ATOM 750 N N . PRO A 1 92 ? 16.338 -4.061 36.605 1.00 25.89 125 PRO A N 1
ATOM 751 C CA . PRO A 1 92 ? 15.860 -5.444 36.543 1.00 25.65 125 PRO A CA 1
ATOM 752 C C . PRO A 1 92 ? 16.209 -6.231 37.803 1.00 25.54 125 PRO A C 1
ATOM 753 O O . PRO A 1 92 ? 17.264 -5.998 38.421 1.00 25.22 125 PRO A O 1
ATOM 757 N N . GLU A 1 93 ? 15.338 -7.167 38.159 1.00 25.23 126 GLU A N 1
ATOM 758 C CA . GLU A 1 93 ? 15.530 -7.995 39.347 1.00 24.77 126 GLU A CA 1
ATOM 759 C C . GLU A 1 93 ? 16.058 -7.151 40.502 1.00 24.45 126 GLU A C 1
ATOM 760 O O . GLU A 1 93 ? 17.145 -7.393 40.998 1.00 24.81 126 GLU A O 1
ATOM 766 N N . PRO A 1 94 ? 15.286 -6.130 40.921 1.00 23.47 127 PRO A N 1
ATOM 767 C CA . PRO A 1 94 ? 15.723 -5.277 42.019 1.00 23.44 127 PRO A CA 1
ATOM 768 C C . PRO A 1 94 ? 15.645 -6.037 43.343 1.00 23.19 127 PRO A C 1
ATOM 769 O O . PRO A 1 94 ? 14.798 -6.923 43.482 1.00 24.16 127 PRO A O 1
ATOM 773 N N . PRO A 1 95 ? 16.507 -5.684 44.313 1.00 23.84 128 PRO A N 1
ATOM 774 C CA . PRO A 1 95 ? 16.425 -6.362 45.615 1.00 23.40 128 PRO A CA 1
ATOM 775 C C . PRO A 1 95 ? 15.149 -6.038 46.399 1.00 23.60 128 PRO A C 1
ATOM 776 O O . PRO A 1 95 ? 14.487 -5.024 46.125 1.00 22.68 128 PRO A O 1
ATOM 780 N N . ASP A 1 96 ? 14.802 -6.920 47.341 1.00 21.94 129 ASP A N 1
ATOM 781 C CA . ASP A 1 96 ? 13.610 -6.752 48.159 1.00 22.20 129 ASP A CA 1
ATOM 782 C C . ASP A 1 96 ? 13.814 -5.589 49.116 1.00 20.09 129 ASP A C 1
ATOM 783 O O . ASP A 1 96 ? 14.884 -4.946 49.126 1.00 20.33 129 ASP A O 1
ATOM 788 N N . LEU A 1 97 ? 12.791 -5.336 49.925 1.00 19.05 130 LEU A N 1
ATOM 789 C CA . LEU A 1 97 ? 12.742 -4.095 50.721 1.00 18.32 130 LEU A CA 1
ATOM 790 C C . LEU A 1 97 ? 13.402 -4.156 52.104 1.00 18.05 130 LEU A C 1
ATOM 791 O O . LEU A 1 97 ? 13.371 -3.183 52.865 1.00 16.25 130 LEU A O 1
ATOM 796 N N . SER A 1 98 ? 14.012 -5.280 52.437 1.00 17.95 131 SER A N 1
ATOM 797 C CA . SER A 1 98 ? 14.614 -5.419 53.763 1.00 18.51 131 SER A CA 1
ATOM 798 C C . SER A 1 98 ? 15.661 -4.340 54.068 1.00 17.07 131 SER A C 1
ATOM 799 O O . SER A 1 98 ? 15.646 -3.736 55.150 1.00 18.17 131 SER A O 1
ATOM 802 N N . ALA A 1 99 ? 16.545 -4.065 53.119 1.00 15.52 132 ALA A N 1
ATOM 803 C CA . ALA A 1 99 ? 17.584 -3.054 53.318 1.00 14.90 132 ALA A CA 1
ATOM 804 C C . ALA A 1 99 ? 16.947 -1.663 53.504 1.00 14.05 132 ALA A C 1
ATOM 805 O O . ALA A 1 99 ? 17.376 -0.845 54.341 1.00 14.75 132 ALA A O 1
ATOM 807 N N . SER A 1 100 ? 15.942 -1.399 52.677 1.00 14.66 133 SER A N 1
ATOM 808 C CA . SER A 1 100 ? 15.226 -0.127 52.711 1.00 12.91 133 SER A CA 1
ATOM 809 C C . SER A 1 100 ? 14.490 0.081 54.014 1.00 13.01 133 SER A C 1
ATOM 810 O O . SER A 1 100 ? 14.495 1.190 54.564 1.00 12.71 133 SER A O 1
ATOM 813 N N . ARG A 1 101 ? 13.861 -0.973 54.518 1.00 12.66 134 ARG A N 1
ATOM 814 C CA . ARG A 1 101 ? 13.233 -0.944 55.805 1.00 13.11 134 ARG A CA 1
ATOM 815 C C . ARG A 1 101 ? 14.230 -0.566 56.914 1.00 13.22 134 ARG A C 1
ATOM 816 O O . ARG A 1 101 ? 13.953 0.323 57.760 1.00 11.97 134 ARG A O 1
ATOM 824 N N . SER A 1 102 ? 15.364 -1.257 56.951 1.00 12.81 135 SER A N 1
ATOM 825 C CA . SER A 1 102 ? 16.389 -0.963 57.963 1.00 13.12 135 SER A CA 1
ATOM 826 C C . SER A 1 102 ? 16.916 0.474 57.843 1.00 12.57 135 SER A C 1
ATOM 827 O O . SER A 1 102 ? 17.120 1.156 58.856 1.00 12.06 135 SER A O 1
ATOM 832 N N . ALA A 1 103 ? 17.125 0.923 56.614 1.00 12.62 136 ALA A N 1
ATOM 833 C CA . ALA A 1 103 ? 17.607 2.293 56.377 1.00 11.92 136 ALA A CA 1
ATOM 834 C C . ALA A 1 103 ? 16.606 3.289 56.901 1.00 11.92 136 ALA A C 1
ATOM 835 O O . ALA A 1 103 ? 16.979 4.252 57.575 1.00 12.38 136 ALA A O 1
ATOM 837 N N . ILE A 1 104 ? 15.339 3.096 56.585 1.00 10.93 137 ILE A N 1
ATOM 838 C CA . ILE A 1 104 ? 14.301 4.058 57.028 1.00 10.80 137 ILE A CA 1
ATOM 839 C C . ILE A 1 104 ? 14.204 4.085 58.536 1.00 10.11 137 ILE A C 1
ATOM 840 O O . ILE A 1 104 ? 14.066 5.160 59.157 1.00 9.65 137 ILE A O 1
ATOM 847 N N . ASP A 1 105 ? 14.257 2.926 59.178 1.00 10.11 138 ASP A N 1
ATOM 848 C CA . ASP A 1 105 ? 14.234 2.908 60.649 1.00 10.12 138 ASP A CA 1
ATOM 849 C C . ASP A 1 105 ? 15.401 3.716 61.246 1.00 9.65 138 ASP A C 1
ATOM 850 O O . ASP A 1 105 ? 15.206 4.524 62.188 1.00 9.56 138 ASP A O 1
ATOM 855 N N . SER A 1 106 ? 16.601 3.512 60.725 1.00 9.94 139 SER A N 1
ATOM 856 C CA A SER A 1 106 ? 17.765 4.241 61.227 0.50 9.90 139 SER A CA 1
ATOM 857 C CA B SER A 1 106 ? 17.760 4.255 61.237 0.50 9.63 139 SER A CA 1
ATOM 858 C C . SER A 1 106 ? 17.645 5.735 60.959 1.00 9.81 139 SER A C 1
ATOM 859 O O . SER A 1 106 ? 18.004 6.575 61.801 1.00 9.73 139 SER A O 1
ATOM 864 N N . LEU A 1 107 ? 17.164 6.079 59.779 1.00 8.61 140 LEU A N 1
ATOM 865 C CA . LEU A 1 107 ? 17.093 7.497 59.426 1.00 8.43 140 LEU A CA 1
ATOM 866 C C . LEU A 1 107 ? 15.957 8.178 60.188 1.00 8.53 140 LEU A C 1
ATOM 867 O O . LEU A 1 107 ? 16.094 9.345 60.596 1.00 9.35 140 LEU A O 1
ATOM 872 N N . ASN A 1 108 ? 14.829 7.500 60.391 1.00 8.71 141 ASN A N 1
ATOM 873 C CA . ASN A 1 108 ? 13.772 8.067 61.250 1.00 7.98 141 ASN A CA 1
ATOM 874 C C . ASN A 1 108 ? 14.335 8.449 62.620 1.00 8.38 141 ASN A C 1
ATOM 875 O O . ASN A 1 108 ? 14.107 9.546 63.160 1.00 9.83 141 ASN A O 1
ATOM 880 N N . ASN A 1 109 ? 15.155 7.546 63.159 1.00 9.24 142 ASN A N 1
ATOM 881 C CA . ASN A 1 109 ? 15.718 7.799 64.493 1.00 9.85 142 ASN A CA 1
ATOM 882 C C . ASN A 1 109 ? 16.711 8.936 64.478 1.00 9.62 142 ASN A C 1
ATOM 883 O O . ASN A 1 109 ? 16.747 9.761 65.397 1.00 10.72 142 ASN A O 1
ATOM 888 N N . ARG A 1 110 ? 17.543 8.992 63.454 1.00 8.99 143 ARG A N 1
ATOM 889 C CA . ARG A 1 110 ? 18.475 10.137 63.344 1.00 8.46 143 ARG A CA 1
ATOM 890 C C . ARG A 1 110 ? 17.706 11.466 63.256 1.00 9.34 143 ARG A C 1
ATOM 891 O O . ARG A 1 110 ? 18.053 12.472 63.895 1.00 9.72 143 ARG A O 1
ATOM 899 N N . MET A 1 111 ? 16.647 11.470 62.452 1.00 9.34 144 MET A N 1
ATOM 900 C CA . MET A 1 111 ? 15.869 12.690 62.323 1.00 8.28 144 MET A CA 1
ATOM 901 C C . MET A 1 111 ? 15.252 13.086 63.628 1.00 9.32 144 MET A C 1
ATOM 902 O O . MET A 1 111 ? 15.321 14.267 64.018 1.00 9.95 144 MET A O 1
ATOM 907 N N . LEU A 1 112 ? 14.655 12.138 64.352 1.00 9.50 145 LEU A N 1
ATOM 908 C CA . LEU A 1 112 ? 14.007 12.515 65.597 1.00 10.60 145 LEU A CA 1
ATOM 909 C C . LEU A 1 112 ? 15.008 13.042 66.613 1.00 9.88 145 LEU A C 1
ATOM 910 O O . LEU A 1 112 ? 14.775 14.064 67.290 1.00 11.23 145 LEU A O 1
ATOM 915 N N . SER A 1 113 ? 16.166 12.391 66.720 1.00 9.86 146 SER A N 1
ATOM 916 C CA . SER A 1 113 ? 17.170 12.839 67.677 1.00 10.63 146 SER A CA 1
ATOM 917 C C . SER A 1 113 ? 17.722 14.207 67.344 1.00 11.04 146 SER A C 1
ATOM 918 O O . SER A 1 113 ? 17.983 15.002 68.256 1.00 11.55 146 SER A O 1
ATOM 921 N N . GLN A 1 114 ? 17.844 14.525 66.053 1.00 9.56 147 GLN A N 1
ATOM 922 C CA . GLN A 1 114 ? 18.231 15.869 65.623 1.00 9.48 147 GLN A CA 1
ATOM 923 C C . GLN A 1 114 ? 17.154 16.893 65.924 1.00 9.68 147 GLN A C 1
ATOM 924 O O . GLN A 1 114 ? 17.495 18.040 66.244 1.00 9.17 147 GLN A O 1
ATOM 930 N N . ILE A 1 115 ? 15.872 16.555 65.790 1.00 8.36 148 ILE A N 1
ATOM 931 C CA . ILE A 1 115 ? 14.837 17.522 66.161 1.00 9.46 148 ILE A CA 1
ATOM 932 C C . ILE A 1 115 ? 14.949 17.921 67.643 1.00 10.41 148 ILE A C 1
ATOM 933 O O . ILE A 1 115 ? 14.856 19.094 67.977 1.00 11.76 148 ILE A O 1
ATOM 938 N N . TRP A 1 116 ? 15.199 16.967 68.514 1.00 11.48 149 TRP A N 1
ATOM 939 C CA . TRP A 1 116 ? 15.417 17.285 69.930 1.00 13.36 149 TRP A CA 1
ATOM 940 C C . TRP A 1 116 ? 16.663 18.179 70.078 1.00 12.43 149 TRP A C 1
ATOM 941 O O . TRP A 1 116 ? 16.646 19.216 70.775 1.00 12.42 149 TRP A O 1
ATOM 952 N N . SER A 1 117 ? 17.743 17.805 69.410 1.00 11.81 150 SER A N 1
ATOM 953 C CA . SER A 1 117 ? 19.017 18.483 69.598 1.00 11.96 150 SER A CA 1
ATOM 954 C C . SER A 1 117 ? 18.963 19.929 69.147 1.00 11.88 150 SER A C 1
ATOM 955 O O . SER A 1 117 ? 19.716 20.744 69.674 1.00 14.97 150 SER A O 1
ATOM 958 N N . HIS A 1 118 ? 18.121 20.234 68.159 1.00 10.68 151 HIS A N 1
ATOM 959 C CA . HIS A 1 118 ? 18.060 21.577 67.551 1.00 10.30 151 HIS A CA 1
ATOM 960 C C . HIS A 1 118 ? 16.707 22.254 67.748 1.00 10.86 151 HIS A C 1
ATOM 961 O O . HIS A 1 118 ? 16.367 23.191 67.020 1.00 10.73 151 HIS A O 1
ATOM 968 N N . TRP A 1 119 ? 15.976 21.830 68.766 1.00 11.16 152 TRP A N 1
ATOM 969 C CA . TRP A 1 119 ? 14.647 22.354 69.033 1.00 11.59 152 TRP A CA 1
ATOM 970 C C . TRP A 1 119 ? 14.601 23.872 69.179 1.00 11.09 152 TRP A C 1
ATOM 971 O O . TRP A 1 119 ? 13.714 24.498 68.622 1.00 12.95 152 TRP A O 1
ATOM 982 N N . SER A 1 120 ? 15.550 24.440 69.917 1.00 12.50 153 SER A N 1
ATOM 983 C CA . SER A 1 120 ? 15.583 25.890 70.095 1.00 12.62 153 SER A CA 1
ATOM 984 C C . SER A 1 120 ? 15.687 26.641 68.755 1.00 12.51 153 SER A C 1
ATOM 985 O O . SER A 1 120 ? 14.949 27.614 68.503 1.00 13.91 153 SER A O 1
ATOM 990 N N . LEU A 1 121 ? 16.508 26.151 67.843 1.00 11.30 154 LEU A N 1
ATOM 991 C CA . LEU A 1 121 ? 16.707 26.756 66.531 1.00 11.07 154 LEU A CA 1
ATOM 992 C C . LEU A 1 121 ? 15.480 26.584 65.676 1.00 11.00 154 LEU A C 1
ATOM 993 O O . LEU A 1 121 ? 15.051 27.521 65.009 1.00 12.26 154 LEU A O 1
ATOM 998 N N . LEU A 1 122 ? 14.897 25.397 65.702 1.00 9.94 155 LEU A N 1
ATOM 999 C CA . LEU A 1 122 ? 13.678 25.131 64.929 1.00 10.85 155 LEU A CA 1
ATOM 1000 C C . LEU A 1 122 ? 12.509 26.021 65.357 1.00 11.44 155 LEU A C 1
ATOM 1001 O O . LEU A 1 122 ? 11.550 26.204 64.621 1.00 13.50 155 LEU A O 1
ATOM 1006 N N . SER A 1 123 ? 12.605 26.547 66.569 1.00 12.13 156 SER A N 1
ATOM 1007 C CA . SER A 1 123 ? 11.624 27.440 67.156 1.00 13.19 156 SER A CA 1
ATOM 1008 C C . SER A 1 123 ? 11.938 28.934 66.994 1.00 12.83 156 SER A C 1
ATOM 1009 O O . SER A 1 123 ? 11.113 29.782 67.385 1.00 14.79 156 SER A O 1
ATOM 1012 N N . ALA A 1 124 ? 13.089 29.257 66.412 1.00 12.01 157 ALA A N 1
ATOM 1013 C CA . ALA A 1 124 ? 13.623 30.636 66.418 1.00 12.35 157 ALA A CA 1
ATOM 1014 C C . ALA A 1 124 ? 13.464 31.306 65.080 1.00 12.76 157 ALA A C 1
ATOM 1015 O O . ALA A 1 124 ? 13.350 30.658 64.055 1.00 13.02 157 ALA A O 1
ATOM 1017 N N . PRO A 1 125 ? 13.528 32.648 65.066 1.00 12.91 158 PRO A N 1
ATOM 1018 C CA . PRO A 1 125 ? 13.489 33.346 63.779 1.00 12.84 158 PRO A CA 1
ATOM 1019 C C . PRO A 1 125 ? 14.615 33.002 62.819 1.00 11.91 158 PRO A C 1
ATOM 1020 O O . PRO A 1 125 ? 14.412 33.093 61.608 1.00 12.55 158 PRO A O 1
ATOM 1024 N N . SER A 1 126 ? 15.769 32.589 63.340 1.00 12.69 159 SER A N 1
ATOM 1025 C CA . SER A 1 126 ? 16.894 32.213 62.498 1.00 12.61 159 SER A CA 1
ATOM 1026 C C . SER A 1 126 ? 16.686 30.888 61.743 1.00 11.79 159 SER A C 1
ATOM 1027 O O . SER A 1 126 ? 17.489 30.544 60.854 1.00 12.08 159 SER A O 1
ATOM 1030 N N . CYS A 1 127 ? 15.635 30.153 62.068 1.00 11.40 160 CYS A N 1
ATOM 1031 C CA . CYS A 1 127 ? 15.447 28.833 61.468 1.00 10.73 160 CYS A CA 1
ATOM 1032 C C . CYS A 1 127 ? 15.398 28.910 59.951 1.00 11.34 160 CYS A C 1
ATOM 1033 O O . CYS A 1 127 ? 16.032 28.097 59.231 1.00 11.02 160 CYS A O 1
ATOM 1036 N N . ALA A 1 128 ? 14.618 29.847 59.408 1.00 10.79 161 ALA A N 1
ATOM 1037 C CA . ALA A 1 128 ? 14.390 29.851 57.985 1.00 11.60 161 ALA A CA 1
ATOM 1038 C C . ALA A 1 128 ? 15.701 29.947 57.196 1.00 11.23 161 ALA A C 1
ATOM 1039 O O . ALA A 1 128 ? 15.897 29.200 56.249 1.00 12.40 161 ALA A O 1
ATOM 1041 N N . ALA A 1 129 ? 16.591 30.848 57.606 1.00 12.51 162 ALA A N 1
ATOM 1042 C CA . ALA A 1 129 ? 17.845 31.060 56.892 1.00 13.46 162 ALA A CA 1
ATOM 1043 C C . ALA A 1 129 ? 18.799 29.898 57.119 1.00 13.08 162 ALA A C 1
ATOM 1044 O O . ALA A 1 129 ? 19.503 29.475 56.198 1.00 13.28 162 ALA A O 1
ATOM 1046 N N . GLN A 1 130 ? 18.810 29.336 58.322 1.00 12.73 163 GLN A N 1
ATOM 1047 C CA . GLN A 1 130 ? 19.675 28.189 58.602 1.00 11.59 163 GLN A CA 1
ATOM 1048 C C . GLN A 1 130 ? 19.227 26.915 57.926 1.00 10.98 163 GLN A C 1
ATOM 1049 O O . GLN A 1 130 ? 20.059 26.101 57.549 1.00 11.75 163 GLN A O 1
ATOM 1055 N N . LEU A 1 131 ? 17.917 26.790 57.708 1.00 11.05 164 LEU A N 1
ATOM 1056 C CA . LEU A 1 131 ? 17.386 25.715 56.874 1.00 10.24 164 LEU A CA 1
ATOM 1057 C C . LEU A 1 131 ? 17.821 25.921 55.428 1.00 11.12 164 LEU A C 1
ATOM 1058 O O . LEU A 1 131 ? 18.262 24.993 54.766 1.00 10.98 164 LEU A O 1
ATOM 1063 N N . ASP A 1 132 ? 17.715 27.155 54.931 1.00 11.45 165 ASP A N 1
ATOM 1064 C CA . ASP A 1 132 ? 18.203 27.442 53.573 1.00 11.93 165 ASP A CA 1
ATOM 1065 C C . ASP A 1 132 ? 19.692 27.093 53.392 1.00 11.46 165 ASP A C 1
ATOM 1066 O O . ASP A 1 132 ? 20.108 26.472 52.380 1.00 12.10 165 ASP A O 1
ATOM 1075 N N . ARG A 1 133 ? 20.507 27.455 54.374 1.00 11.39 166 ARG A N 1
ATOM 1076 C CA . ARG A 1 133 ? 21.933 27.152 54.327 1.00 11.49 166 ARG A CA 1
ATOM 1077 C C . ARG A 1 133 ? 22.151 25.629 54.326 1.00 11.09 166 ARG A C 1
ATOM 1078 O O . ARG A 1 133 ? 22.889 25.109 53.517 1.00 11.83 166 ARG A O 1
ATOM 1086 N N . ALA A 1 134 ? 21.473 24.924 55.217 1.00 11.04 167 ALA A N 1
ATOM 1087 C CA . ALA A 1 134 ? 21.603 23.477 55.270 1.00 10.45 167 ALA A CA 1
ATOM 1088 C C . ALA A 1 134 ? 21.181 22.807 53.966 1.00 10.84 167 ALA A C 1
ATOM 1089 O O . ALA A 1 134 ? 21.851 21.871 53.496 1.00 10.44 167 ALA A O 1
ATOM 1091 N N . LYS A 1 135 ? 20.053 23.228 53.388 1.00 10.50 168 LYS A N 1
ATOM 1092 C CA . LYS A 1 135 ? 19.612 22.671 52.115 1.00 11.71 168 LYS A CA 1
ATOM 1093 C C . LYS A 1 135 ? 20.666 22.892 51.041 1.00 12.32 168 LYS A C 1
ATOM 1094 O O . LYS A 1 135 ? 20.998 21.976 50.297 1.00 12.01 168 LYS A O 1
ATOM 1100 N N . ARG A 1 136 ? 21.224 24.094 51.003 1.00 12.89 169 ARG A N 1
ATOM 1101 C CA . ARG A 1 136 ? 22.218 24.368 49.975 1.00 14.35 169 ARG A CA 1
ATOM 1102 C C . ARG A 1 136 ? 23.418 23.445 50.129 1.00 14.47 169 ARG A C 1
ATOM 1103 O O . ARG A 1 136 ? 23.928 22.905 49.149 1.00 15.16 169 ARG A O 1
ATOM 1111 N N . ASP A 1 137 ? 23.807 23.211 51.372 1.00 13.19 170 ASP A N 1
ATOM 1112 C CA . ASP A 1 137 ? 25.005 22.431 51.653 1.00 14.97 170 ASP A CA 1
ATOM 1113 C C . ASP A 1 137 ? 24.771 20.958 51.323 1.00 13.90 170 ASP A C 1
ATOM 1114 O O . ASP A 1 137 ? 25.669 20.300 50.794 1.00 15.81 170 ASP A O 1
ATOM 1119 N N . ILE A 1 138 ? 23.557 20.458 51.581 1.00 11.88 171 ILE A N 1
ATOM 1120 C CA . ILE A 1 138 ? 23.259 19.044 51.318 1.00 12.12 171 ILE A CA 1
ATOM 1121 C C . ILE A 1 138 ? 22.964 18.789 49.845 1.00 11.78 171 ILE A C 1
ATOM 1122 O O . ILE A 1 138 ? 23.312 17.739 49.291 1.00 11.51 171 ILE A O 1
ATOM 1127 N N . VAL A 1 139 ? 22.301 19.717 49.182 1.00 11.87 172 VAL A N 1
ATOM 1128 C CA . VAL A 1 139 ? 22.163 19.630 47.719 1.00 12.13 172 VAL A CA 1
ATOM 1129 C C . VAL A 1 139 ? 23.541 19.446 47.073 1.00 13.68 172 VAL A C 1
ATOM 1130 O O . VAL A 1 139 ? 23.708 18.630 46.160 1.00 13.38 172 VAL A O 1
ATOM 1134 N N . ARG A 1 140 ? 24.529 20.186 47.572 1.00 14.06 173 ARG A N 1
ATOM 1135 C CA . ARG A 1 140 ? 25.895 20.087 47.046 1.00 15.86 173 ARG A CA 1
ATOM 1136 C C . ARG A 1 140 ? 26.555 18.777 47.460 1.00 16.17 173 ARG A C 1
ATOM 1137 O O . ARG A 1 140 ? 27.113 18.064 46.613 1.00 16.70 173 ARG A O 1
ATOM 1145 N N . SER A 1 141 ? 26.493 18.447 48.740 1.00 15.86 174 SER A N 1
ATOM 1146 C CA . SER A 1 141 ? 27.254 17.282 49.219 1.00 15.36 174 SER A CA 1
ATOM 1147 C C . SER A 1 141 ? 26.705 15.964 48.704 1.00 15.64 174 SER A C 1
ATOM 1148 O O . SER A 1 141 ? 27.446 14.990 48.536 1.00 16.48 174 SER A O 1
ATOM 1151 N N . ARG A 1 142 ? 25.389 15.899 48.506 1.00 15.54 175 ARG A N 1
ATOM 1152 C CA . ARG A 1 142 ? 24.748 14.713 47.970 1.00 14.74 175 ARG A CA 1
ATOM 1153 C C . ARG A 1 142 ? 24.465 14.789 46.467 1.00 14.95 175 ARG A C 1
ATOM 1154 O O . ARG A 1 142 ? 23.864 13.861 45.901 1.00 15.87 175 ARG A O 1
ATOM 1162 N N . HIS A 1 143 ? 24.883 15.879 45.832 1.00 15.64 176 HIS A N 1
ATOM 1163 C CA . HIS A 1 143 ? 24.698 16.074 44.418 1.00 16.86 176 HIS A CA 1
ATOM 1164 C C . HIS A 1 143 ? 23.257 15.804 44.022 1.00 16.09 176 HIS A C 1
ATOM 1165 O O . HIS A 1 143 ? 22.965 14.986 43.153 1.00 16.24 176 HIS A O 1
ATOM 1172 N N . LEU A 1 144 ? 22.330 16.504 44.681 1.00 13.88 177 LEU A N 1
ATOM 1173 C CA . LEU A 1 144 ? 20.929 16.250 44.424 1.00 12.69 177 LEU A CA 1
ATOM 1174 C C . LEU A 1 144 ? 20.496 16.932 43.161 1.00 12.95 177 LEU A C 1
ATOM 1175 O O . LEU A 1 144 ? 20.781 18.110 42.964 1.00 13.29 177 LEU A O 1
ATOM 1180 N N . ASP A 1 145 ? 19.779 16.193 42.326 1.00 13.04 178 ASP A N 1
ATOM 1181 C CA . ASP A 1 145 ? 19.247 16.719 41.064 1.00 13.88 178 ASP A CA 1
ATOM 1182 C C . ASP A 1 145 ? 17.973 17.556 41.264 1.00 13.88 178 ASP A C 1
ATOM 1183 O O . ASP A 1 145 ? 17.559 17.786 42.396 1.00 13.45 178 ASP A O 1
ATOM 1188 N N . SER A 1 146 ? 17.371 18.036 40.185 1.00 14.48 179 SER A N 1
ATOM 1189 C CA A SER A 1 146 ? 16.276 18.984 40.352 0.50 13.86 179 SER A CA 1
ATOM 1190 C CA B SER A 1 146 ? 16.227 18.947 40.278 0.50 13.96 179 SER A CA 1
ATOM 1191 C C . SER A 1 146 ? 15.072 18.322 41.052 1.00 13.38 179 SER A C 1
ATOM 1192 O O . SER A 1 146 ? 14.415 18.964 41.857 1.00 13.56 179 SER A O 1
ATOM 1197 N N . LEU A 1 147 ? 14.815 17.043 40.768 1.00 12.16 180 LEU A N 1
ATOM 1198 C CA . LEU A 1 147 ? 13.700 16.322 41.383 1.00 11.83 180 LEU A CA 1
ATOM 1199 C C . LEU A 1 147 ? 13.931 16.216 42.892 1.00 10.88 180 LEU A C 1
ATOM 1200 O O . LEU A 1 147 ? 13.044 16.525 43.691 1.00 10.86 180 LEU A O 1
ATOM 1205 N N . TYR A 1 148 ? 15.151 15.840 43.272 1.00 10.50 181 TYR A N 1
ATOM 1206 C CA . TYR A 1 148 ? 15.431 15.699 44.713 1.00 10.91 181 TYR A CA 1
ATOM 1207 C C . TYR A 1 148 ? 15.506 17.047 45.406 1.00 10.92 181 TYR A C 1
ATOM 1208 O O . TYR A 1 148 ? 15.211 17.160 46.589 1.00 11.57 181 TYR A O 1
ATOM 1217 N N . GLN A 1 149 ? 15.928 18.081 44.696 1.00 10.80 182 GLN A N 1
ATOM 1218 C CA . GLN A 1 149 ? 15.858 19.444 45.277 1.00 11.46 182 GLN A CA 1
ATOM 1219 C C . GLN A 1 149 ? 14.401 19.851 45.607 1.00 10.31 182 GLN A C 1
ATOM 1220 O O . GLN A 1 149 ? 14.103 20.360 46.678 1.00 11.53 182 GLN A O 1
ATOM 1226 N N . ARG A 1 150 ? 13.484 19.636 44.676 1.00 10.55 183 ARG A N 1
ATOM 1227 C CA . ARG A 1 150 ? 12.080 19.905 44.938 1.00 9.61 183 ARG A CA 1
ATOM 1228 C C . ARG A 1 150 ? 11.564 19.079 46.129 1.00 9.44 183 ARG A C 1
ATOM 1229 O O . ARG A 1 150 ? 10.877 19.566 47.029 1.00 11.11 183 ARG A O 1
ATOM 1237 N N . ALA A 1 151 ? 11.903 17.801 46.107 1.00 9.57 184 ALA A N 1
ATOM 1238 C CA . ALA A 1 151 ? 11.455 16.914 47.157 1.00 8.66 184 ALA A CA 1
ATOM 1239 C C . ALA A 1 151 ? 12.025 17.333 48.518 1.00 8.66 184 ALA A C 1
ATOM 1240 O O . ALA A 1 151 ? 11.321 17.268 49.538 1.00 9.34 184 ALA A O 1
ATOM 1242 N N . LEU A 1 152 ? 13.269 17.777 48.584 1.00 8.48 185 LEU A N 1
ATOM 1243 C CA . LEU A 1 152 ? 13.844 18.209 49.854 1.00 9.00 185 LEU A CA 1
ATOM 1244 C C . LEU A 1 152 ? 13.140 19.471 50.357 1.00 8.87 185 LEU A C 1
ATOM 1245 O O . LEU A 1 152 ? 12.936 19.625 51.552 1.00 9.29 185 LEU A O 1
ATOM 1250 N N . THR A 1 153 ? 12.785 20.374 49.458 1.00 9.20 186 THR A N 1
ATOM 1251 C CA . THR A 1 153 ? 12.017 21.533 49.841 1.00 10.77 186 THR A CA 1
ATOM 1252 C C . THR A 1 153 ? 10.668 21.120 50.472 1.00 9.73 186 THR A C 1
ATOM 1253 O O . THR A 1 153 ? 10.340 21.575 51.564 1.00 10.85 186 THR A O 1
ATOM 1257 N N . THR A 1 154 ? 9.907 20.239 49.811 1.00 9.38 187 THR A N 1
ATOM 1258 C CA . THR A 1 154 ? 8.661 19.729 50.348 1.00 9.10 187 THR A CA 1
ATOM 1259 C C . THR A 1 154 ? 8.878 19.028 51.692 1.00 8.99 187 THR A C 1
ATOM 1260 O O . THR A 1 154 ? 8.119 19.249 52.631 1.00 9.73 187 THR A O 1
ATOM 1264 N N . ALA A 1 155 ? 9.913 18.201 51.789 1.00 8.17 188 ALA A N 1
ATOM 1265 C CA . ALA A 1 155 ? 10.173 17.424 53.016 1.00 9.14 188 ALA A CA 1
ATOM 1266 C C . ALA A 1 155 ? 10.492 18.260 54.241 1.00 8.28 188 ALA A C 1
ATOM 1267 O O . ALA A 1 155 ? 10.259 17.833 55.360 1.00 8.24 188 ALA A O 1
ATOM 1269 N N . THR A 1 156 ? 11.008 19.467 54.021 1.00 8.66 189 THR A N 1
ATOM 1270 C CA . THR A 1 156 ? 11.495 20.313 55.123 1.00 9.57 189 THR A CA 1
ATOM 1271 C C . THR A 1 156 ? 10.593 21.518 55.367 1.00 9.48 189 THR A C 1
ATOM 1272 O O . THR A 1 156 ? 10.939 22.390 56.144 1.00 10.21 189 THR A O 1
ATOM 1276 N N . GLN A 1 157 ? 9.461 21.591 54.675 1.00 11.39 190 GLN A N 1
ATOM 1277 C CA . GLN A 1 157 ? 8.659 22.823 54.696 1.00 10.78 190 GLN A CA 1
ATOM 1278 C C . GLN A 1 157 ? 7.967 23.119 56.010 1.00 11.94 190 GLN A C 1
ATOM 1279 O O . GLN A 1 157 ? 7.448 24.229 56.172 1.00 12.44 190 GLN A O 1
ATOM 1285 N N . SER A 1 158 ? 7.899 22.145 56.908 1.00 10.81 191 SER A N 1
ATOM 1286 C CA . SER A 1 158 ? 7.324 22.340 58.250 1.00 11.09 191 SER A CA 1
ATOM 1287 C C . SER A 1 158 ? 8.365 22.383 59.354 1.00 10.62 191 SER A C 1
ATOM 1288 O O . SER A 1 158 ? 8.010 22.448 60.522 1.00 11.32 191 SER A O 1
ATOM 1291 N N . TYR A 1 159 ? 9.651 22.404 59.013 1.00 9.45 192 TYR A N 1
ATOM 1292 C CA . TYR A 1 159 ? 10.696 22.359 60.049 1.00 9.91 192 TYR A CA 1
ATOM 1293 C C . TYR A 1 159 ? 10.626 23.601 60.925 1.00 9.72 192 TYR A C 1
ATOM 1294 O O . TYR A 1 159 ? 10.732 23.494 62.134 1.00 10.97 192 TYR A O 1
ATOM 1303 N N . CYS A 1 160 ? 10.506 24.774 60.311 1.00 11.85 193 CYS A N 1
ATOM 1304 C CA . CYS A 1 160 ? 10.603 25.994 61.108 1.00 12.70 193 CYS A CA 1
ATOM 1305 C C . CYS A 1 160 ? 9.244 26.353 61.691 1.00 12.06 193 CYS A C 1
ATOM 1306 O O . CYS A 1 160 ? 8.232 26.468 60.982 1.00 13.04 193 CYS A O 1
ATOM 1309 N N . GLN A 1 161 ? 9.216 26.503 63.011 1.00 11.85 194 GLN A N 1
ATOM 1310 C CA . GLN A 1 161 ? 7.982 26.760 63.717 1.00 11.68 194 GLN A CA 1
ATOM 1311 C C . GLN A 1 161 ? 7.570 28.222 63.551 1.00 11.84 194 GLN A C 1
ATOM 1312 O O . GLN A 1 161 ? 8.399 29.083 63.365 1.00 12.44 194 GLN A O 1
ATOM 1318 N N . ALA A 1 162 ? 6.272 28.457 63.649 1.00 12.05 195 ALA A N 1
ATOM 1319 C CA . ALA A 1 162 ? 5.716 29.802 63.647 1.00 12.44 195 ALA A CA 1
ATOM 1320 C C . ALA A 1 162 ? 6.188 30.558 64.853 1.00 13.26 195 ALA A C 1
ATOM 1321 O O . ALA A 1 162 ? 6.377 29.975 65.946 1.00 13.34 195 ALA A O 1
ATOM 1323 N N . LEU A 1 163 ? 6.355 31.875 64.669 1.00 12.97 196 LEU A N 1
ATOM 1324 C CA . LEU A 1 163 ? 6.855 32.730 65.719 1.00 13.39 196 LEU A CA 1
ATOM 1325 C C . LEU A 1 163 ? 5.712 33.558 66.292 1.00 12.53 196 LEU A C 1
ATOM 1326 O O . LEU A 1 163 ? 4.683 33.700 65.647 1.00 12.29 196 LEU A O 1
ATOM 1331 N N . PRO A 1 164 ? 5.909 34.125 67.498 1.00 11.99 197 PRO A N 1
ATOM 1332 C CA . PRO A 1 164 ? 4.841 35.015 67.971 1.00 11.65 197 PRO A CA 1
ATOM 1333 C C . PRO A 1 164 ? 4.521 36.127 67.008 1.00 11.01 197 PRO A C 1
ATOM 1334 O O . PRO A 1 164 ? 5.411 36.709 66.413 1.00 11.79 197 PRO A O 1
ATOM 1338 N N . PRO A 1 165 ? 3.218 36.440 66.863 1.00 11.09 198 PRO A N 1
ATOM 1339 C CA . PRO A 1 165 ? 2.882 37.467 65.873 1.00 11.10 198 PRO A CA 1
ATOM 1340 C C . PRO A 1 165 ? 3.020 38.890 66.327 1.00 12.41 198 PRO A C 1
ATOM 1341 O O . PRO A 1 165 ? 2.812 39.807 65.511 1.00 13.01 198 PRO A O 1
ATOM 1345 N N . ALA A 1 166 ? 3.365 39.091 67.602 1.00 12.95 199 ALA A N 1
ATOM 1346 C CA . ALA A 1 166 ? 3.709 40.390 68.177 1.00 13.97 199 ALA A CA 1
ATOM 1347 C C . ALA A 1 166 ? 4.508 40.130 69.463 1.00 14.55 199 ALA A C 1
ATOM 1348 O O . ALA A 1 166 ? 4.805 41.095 70.229 1.00 14.58 199 ALA A O 1
ATOM 1351 N N . THR B 1 3 ? 5.243 21.908 5.575 1.00 25.36 36 THR B N 1
ATOM 1352 C CA . THR B 1 3 ? 4.583 21.052 6.624 1.00 24.16 36 THR B CA 1
ATOM 1353 C C . THR B 1 3 ? 4.925 19.584 6.357 1.00 23.07 36 THR B C 1
ATOM 1354 O O . THR B 1 3 ? 4.838 19.139 5.218 1.00 24.31 36 THR B O 1
ATOM 1356 N N . SER B 1 4 ? 5.302 18.848 7.395 1.00 20.88 37 SER B N 1
ATOM 1357 C CA . SER B 1 4 ? 5.432 17.421 7.296 1.00 19.48 37 SER B CA 1
ATOM 1358 C C . SER B 1 4 ? 4.117 16.777 6.883 1.00 17.34 37 SER B C 1
ATOM 1359 O O . SER B 1 4 ? 3.054 17.163 7.344 1.00 15.89 37 SER B O 1
ATOM 1362 N N . GLN B 1 5 ? 4.218 15.751 6.053 1.00 17.00 38 GLN B N 1
ATOM 1363 C CA . GLN B 1 5 ? 3.072 14.982 5.646 1.00 16.58 38 GLN B CA 1
ATOM 1364 C C . GLN B 1 5 ? 2.523 14.122 6.778 1.00 15.10 38 GLN B C 1
ATOM 1365 O O . GLN B 1 5 ? 1.408 13.594 6.690 1.00 14.38 38 GLN B O 1
ATOM 1371 N N . LEU B 1 6 ? 3.288 14.024 7.872 1.00 13.97 39 LEU B N 1
ATOM 1372 C CA . LEU B 1 6 ? 2.799 13.334 9.090 1.00 13.68 39 LEU B CA 1
ATOM 1373 C C . LEU B 1 6 ? 2.339 14.276 10.200 1.00 13.06 39 LEU B C 1
ATOM 1374 O O . LEU B 1 6 ? 2.051 13.846 11.324 1.00 13.18 39 LEU B O 1
ATOM 1379 N N . ALA B 1 7 ? 2.232 15.560 9.887 1.00 13.04 40 ALA B N 1
ATOM 1380 C CA . ALA B 1 7 ? 1.750 16.531 10.848 1.00 13.66 40 ALA B CA 1
ATOM 1381 C C . ALA B 1 7 ? 0.398 16.157 11.451 1.00 13.05 40 ALA B C 1
ATOM 1382 O O . ALA B 1 7 ? 0.198 16.283 12.663 1.00 13.45 40 ALA B O 1
ATOM 1384 N N . GLU B 1 8 ? -0.551 15.670 10.645 1.00 13.83 41 GLU B N 1
ATOM 1385 C CA . GLU B 1 8 ? -1.901 15.395 11.197 1.00 13.69 41 GLU B CA 1
ATOM 1386 C C . GLU B 1 8 ? -1.837 14.307 12.278 1.00 14.06 41 GLU B C 1
ATOM 1387 O O . GLU B 1 8 ? -2.531 14.381 13.274 1.00 13.66 41 GLU B O 1
ATOM 1393 N N . LEU B 1 9 ? -1.043 13.273 12.027 1.00 15.31 42 LEU B N 1
ATOM 1394 C CA . LEU B 1 9 ? -0.943 12.128 12.948 1.00 16.84 42 LEU B CA 1
ATOM 1395 C C . LEU B 1 9 ? -0.154 12.523 14.204 1.00 16.32 42 LEU B C 1
ATOM 1396 O O . LEU B 1 9 ? -0.570 12.161 15.318 1.00 18.81 42 LEU B O 1
ATOM 1401 N N . VAL B 1 10 ? 0.899 13.314 14.055 1.00 15.37 43 VAL B N 1
ATOM 1402 C CA . VAL B 1 10 ? 1.654 13.739 15.232 1.00 14.62 43 VAL B CA 1
ATOM 1403 C C . VAL B 1 10 ? 0.823 14.745 16.064 1.00 15.05 43 VAL B C 1
ATOM 1404 O O . VAL B 1 10 ? 0.808 14.694 17.310 1.00 14.01 43 VAL B O 1
ATOM 1408 N N . ASP B 1 11 ? 0.074 15.609 15.397 1.00 14.36 44 ASP B N 1
ATOM 1409 C CA . ASP B 1 11 ? -0.877 16.464 16.121 1.00 15.40 44 ASP B CA 1
ATOM 1410 C C . ASP B 1 11 ? -1.937 15.685 16.890 1.00 15.79 44 ASP B C 1
ATOM 1411 O O . ASP B 1 11 ? -2.252 16.015 18.043 1.00 15.46 44 ASP B O 1
ATOM 1416 N N . ALA B 1 12 ? -2.471 14.629 16.291 1.00 15.66 45 ALA B N 1
ATOM 1417 C CA . ALA B 1 12 ? -3.497 13.814 16.960 1.00 16.16 45 ALA B CA 1
ATOM 1418 C C . ALA B 1 12 ? -2.885 13.161 18.198 1.00 15.61 45 ALA B C 1
ATOM 1419 O O . ALA B 1 12 ? -3.534 13.109 19.238 1.00 16.27 45 ALA B O 1
ATOM 1421 N N . ALA B 1 13 ? -1.628 12.726 18.079 1.00 15.28 46 ALA B N 1
ATOM 1422 C CA . ALA B 1 13 ? -0.896 12.098 19.213 1.00 15.85 46 ALA B CA 1
ATOM 1423 C C . ALA B 1 13 ? -0.851 13.097 20.343 1.00 15.71 46 ALA B C 1
ATOM 1424 O O . ALA B 1 13 ? -1.216 12.749 21.468 1.00 17.43 46 ALA B O 1
ATOM 1426 N N . ALA B 1 14 ? -0.455 14.326 20.026 1.00 15.10 47 ALA B N 1
ATOM 1427 C CA . ALA B 1 14 ? -0.322 15.438 20.999 1.00 16.26 47 ALA B CA 1
ATOM 1428 C C . ALA B 1 14 ? -1.679 15.774 21.614 1.00 16.74 47 ALA B C 1
ATOM 1429 O O . ALA B 1 14 ? -1.793 15.958 22.838 1.00 17.35 47 ALA B O 1
ATOM 1431 N N . GLU B 1 15 ? -2.723 15.798 20.786 1.00 16.91 48 GLU B N 1
ATOM 1432 C CA . GLU B 1 15 ? -4.065 16.084 21.291 1.00 17.23 48 GLU B CA 1
ATOM 1433 C C . GLU B 1 15 ? -4.479 15.016 22.310 1.00 17.44 48 GLU B C 1
ATOM 1434 O O . GLU B 1 15 ? -5.078 15.319 23.347 1.00 16.58 48 GLU B O 1
ATOM 1440 N N . ARG B 1 16 ? -4.154 13.759 22.027 1.00 17.21 49 ARG B N 1
ATOM 1441 C CA . ARG B 1 16 ? -4.537 12.679 22.924 1.00 18.41 49 ARG B CA 1
ATOM 1442 C C . ARG B 1 16 ? -3.730 12.803 24.244 1.00 18.95 49 ARG B C 1
ATOM 1443 O O . ARG B 1 16 ? -4.288 12.584 25.341 1.00 19.07 49 ARG B O 1
ATOM 1451 N N . LEU B 1 17 ? -2.459 13.175 24.146 1.00 18.95 50 LEU B N 1
ATOM 1452 C CA . LEU B 1 17 ? -1.651 13.448 25.358 1.00 20.28 50 LEU B CA 1
ATOM 1453 C C . LEU B 1 17 ? -2.221 14.586 26.240 1.00 20.76 50 LEU B C 1
ATOM 1454 O O . LEU B 1 17 ? -2.059 14.572 27.477 1.00 22.81 50 LEU B O 1
ATOM 1459 N N . GLU B 1 18 ? -2.836 15.588 25.633 1.00 21.93 51 GLU B N 1
ATOM 1460 C CA . GLU B 1 18 ? -3.480 16.677 26.403 1.00 22.27 51 GLU B CA 1
ATOM 1461 C C . GLU B 1 18 ? -4.531 16.104 27.394 1.00 21.28 51 GLU B C 1
ATOM 1462 O O . GLU B 1 18 ? -4.736 16.682 28.477 1.00 21.77 51 GLU B O 1
ATOM 1468 N N . VAL B 1 19 ? -5.172 14.979 27.076 1.00 20.02 52 VAL B N 1
ATOM 1469 C CA . VAL B 1 19 ? -6.240 14.421 27.952 1.00 19.37 52 VAL B CA 1
ATOM 1470 C C . VAL B 1 19 ? -5.678 13.715 29.198 1.00 19.36 52 VAL B C 1
ATOM 1471 O O . VAL B 1 19 ? -6.408 13.385 30.141 1.00 18.27 52 VAL B O 1
ATOM 1475 N N . ALA B 1 20 ? -4.363 13.558 29.270 1.00 18.15 53 ALA B N 1
ATOM 1476 C CA . ALA B 1 20 ? -3.774 12.90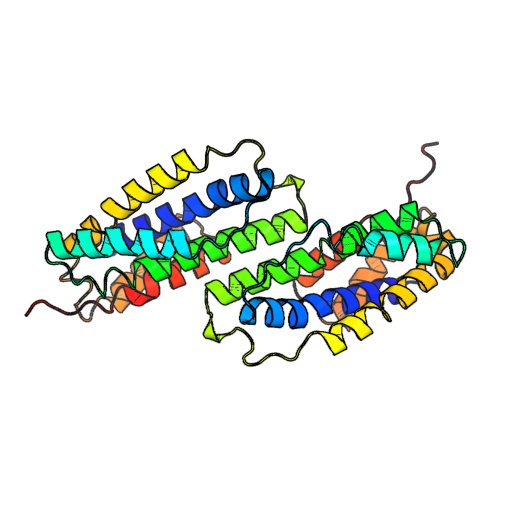5 30.436 1.00 18.16 53 ALA B CA 1
ATOM 1477 C C . ALA B 1 20 ? -3.992 13.791 31.659 1.00 17.90 53 ALA B C 1
ATOM 1478 O O . ALA B 1 20 ? -4.204 13.280 32.762 1.00 18.42 53 ALA B O 1
ATOM 1480 N N . ASP B 1 21 ? -3.927 15.106 31.466 1.00 18.32 54 ASP B N 1
ATOM 1481 C CA . ASP B 1 21 ? -3.985 16.002 32.606 1.00 19.90 54 ASP B CA 1
ATOM 1482 C C . ASP B 1 21 ? -5.345 16.001 33.306 1.00 19.52 54 ASP B C 1
ATOM 1483 O O . ASP B 1 21 ? -5.411 15.806 34.528 1.00 19.31 54 ASP B O 1
ATOM 1488 N N . PRO B 1 22 ? -6.447 16.231 32.562 1.00 19.95 55 PRO B N 1
ATOM 1489 C CA . PRO B 1 22 ? -7.726 16.084 33.239 1.00 19.14 55 PRO B CA 1
ATOM 1490 C C . PRO B 1 22 ? -8.037 14.705 33.744 1.00 18.77 55 PRO B C 1
ATOM 1491 O O . PRO B 1 22 ? -8.763 14.571 34.737 1.00 19.49 55 PRO B O 1
ATOM 1495 N N . VAL B 1 23 ? -7.524 13.654 33.105 1.00 17.95 56 VAL B N 1
ATOM 1496 C CA . VAL B 1 23 ? -7.700 12.315 33.621 1.00 17.76 56 VAL B CA 1
ATOM 1497 C C . VAL B 1 23 ? -6.979 12.196 34.964 1.00 18.77 56 VAL B C 1
ATOM 1498 O O . VAL B 1 23 ? -7.571 11.725 35.943 1.00 18.56 56 VAL B O 1
ATOM 1502 N N . ALA B 1 24 ? -5.726 12.643 34.999 1.00 17.82 57 ALA B N 1
ATOM 1503 C CA . ALA B 1 24 ? -4.942 12.592 36.246 1.00 17.67 57 ALA B CA 1
ATOM 1504 C C . ALA B 1 24 ? -5.638 13.398 37.331 1.00 18.24 57 ALA B C 1
ATOM 1505 O O . ALA B 1 24 ? -5.718 12.931 38.478 1.00 17.24 57 ALA B O 1
ATOM 1507 N N . ALA B 1 25 ? -6.112 14.589 36.961 1.00 18.03 58 ALA B N 1
ATOM 1508 C CA . ALA B 1 25 ? -6.752 15.510 37.940 1.00 18.95 58 ALA B CA 1
ATOM 1509 C C . ALA B 1 25 ? -7.932 14.833 38.594 1.00 19.47 58 ALA B C 1
ATOM 1510 O O . ALA B 1 25 ? -8.129 14.908 39.818 1.00 19.02 58 ALA B O 1
ATOM 1512 N N . PHE B 1 26 ? -8.735 14.158 37.792 1.00 19.85 59 PHE B N 1
ATOM 1513 C CA . PHE B 1 26 ? -9.877 13.432 38.304 1.00 20.30 59 PHE B CA 1
ATOM 1514 C C . PHE B 1 26 ? -9.482 12.268 39.215 1.00 20.76 59 PHE B C 1
ATOM 1515 O O . PHE B 1 26 ? -10.033 12.080 40.318 1.00 20.90 59 PHE B O 1
ATOM 1523 N N . LYS B 1 27 ? -8.523 11.469 38.765 1.00 20.10 60 LYS B N 1
ATOM 1524 C CA . LYS B 1 27 ? -8.047 10.368 39.573 1.00 19.95 60 LYS B CA 1
ATOM 1525 C C . LYS B 1 27 ? -7.439 10.848 40.907 1.00 20.06 60 LYS B C 1
ATOM 1526 O O . LYS B 1 27 ? -7.608 10.182 41.920 1.00 21.25 60 LYS B O 1
ATOM 1532 N N . TRP B 1 28 ? -6.735 11.973 40.890 1.00 19.44 61 TRP B N 1
ATOM 1533 C CA . TRP B 1 28 ? -6.100 12.513 42.088 1.00 20.30 61 TRP B CA 1
ATOM 1534 C C . TRP B 1 28 ? -7.205 12.798 43.123 1.00 21.76 61 TRP B C 1
ATOM 1535 O O . TRP B 1 28 ? -7.119 12.359 44.265 1.00 21.51 61 TRP B O 1
ATOM 1546 N N . ARG B 1 29 ? -8.234 13.523 42.699 1.00 22.88 62 ARG B N 1
ATOM 1547 C CA . ARG B 1 29 ? -9.277 14.007 43.633 1.00 24.42 62 ARG B CA 1
ATOM 1548 C C . ARG B 1 29 ? -10.090 12.852 44.160 1.00 25.34 62 ARG B C 1
ATOM 1549 O O . ARG B 1 29 ? -10.474 12.832 45.343 1.00 25.71 62 ARG B O 1
ATOM 1562 N N . ALA B 1 30 ? -10.341 11.880 43.292 1.00 26.88 63 ALA B N 1
ATOM 1563 C CA . ALA B 1 30 ? -11.130 10.699 43.622 1.00 27.96 63 ALA B CA 1
ATOM 1564 C C . ALA B 1 30 ? -10.319 9.571 44.272 1.00 28.52 63 ALA B C 1
ATOM 1565 O O . ALA B 1 30 ? -10.883 8.533 44.629 1.00 29.69 63 ALA B O 1
ATOM 1567 N N . GLN B 1 31 ? -9.000 9.758 44.400 1.00 29.18 64 GLN B N 1
ATOM 1568 C CA . GLN B 1 31 ? -8.085 8.730 44.921 1.00 29.38 64 GLN B CA 1
ATOM 1569 C C . GLN B 1 31 ? -8.208 7.376 44.214 1.00 29.14 64 GLN B C 1
ATOM 1570 O O . GLN B 1 31 ? -8.268 6.317 44.856 1.00 30.13 64 GLN B O 1
ATOM 1576 N N . LEU B 1 32 ? -8.205 7.413 42.885 1.00 28.09 65 LEU B N 1
ATOM 1577 C CA . LEU B 1 32 ? -8.264 6.193 42.082 1.00 27.40 65 LEU B CA 1
ATOM 1578 C C . LEU B 1 32 ? -6.861 5.844 41.591 1.00 26.99 65 LEU B C 1
ATOM 1579 O O . LEU B 1 32 ? -6.043 6.736 41.393 1.00 25.33 65 LEU B O 1
ATOM 1584 N N . PRO B 1 33 ? -6.589 4.556 41.370 1.00 26.02 66 PRO B N 1
ATOM 1585 C CA . PRO B 1 33 ? -5.258 4.181 40.877 1.00 25.69 66 PRO B CA 1
ATOM 1586 C C . PRO B 1 33 ? -5.037 4.594 39.421 1.00 25.21 66 PRO B C 1
ATOM 1587 O O . PRO B 1 33 ? -5.974 4.640 38.635 1.00 25.81 66 PRO B O 1
ATOM 1591 N N . ILE B 1 34 ? -3.787 4.880 39.071 1.00 23.90 67 ILE B N 1
ATOM 1592 C CA . ILE B 1 34 ? -3.457 5.217 37.693 1.00 22.72 67 ILE B CA 1
ATOM 1593 C C . ILE B 1 34 ? -3.534 4.008 36.772 1.00 23.31 67 ILE B C 1
ATOM 1594 O O . ILE B 1 34 ? -4.071 4.126 35.667 1.00 22.07 67 ILE B O 1
ATOM 1599 N N . GLU B 1 35 ? -3.026 2.860 37.225 1.00 24.00 68 GLU B N 1
ATOM 1600 C CA . GLU B 1 35 ? -3.040 1.649 36.411 1.00 25.91 68 GLU B CA 1
ATOM 1601 C C . GLU B 1 35 ? -4.459 1.102 36.296 1.00 27.89 68 GLU B C 1
ATOM 1602 O O . GLU B 1 35 ? -5.221 1.161 37.247 1.00 27.89 68 GLU B O 1
ATOM 1608 N N . ASP B 1 36 ? -4.782 0.555 35.126 1.00 30.20 69 ASP B N 1
ATOM 1609 C CA . ASP B 1 36 ? -6.065 -0.097 34.896 1.00 32.05 69 ASP B CA 1
ATOM 1610 C C . ASP B 1 36 ? -5.844 -1.123 33.784 1.00 33.05 69 ASP B C 1
ATOM 1611 O O . ASP B 1 36 ? -6.265 -0.928 32.646 1.00 33.59 69 ASP B O 1
ATOM 1616 N N . SER B 1 37 ? -5.155 -2.202 34.133 1.00 34.86 70 SER B N 1
ATOM 1617 C CA . SER B 1 37 ? -4.642 -3.154 33.145 1.00 36.57 70 SER B CA 1
ATOM 1618 C C . SER B 1 37 ? -5.773 -3.800 32.374 1.00 37.27 70 SER B C 1
ATOM 1619 O O . SER B 1 37 ? -5.683 -3.984 31.157 1.00 37.59 70 SER B O 1
ATOM 1622 N N . GLY B 1 38 ? -6.836 -4.153 33.094 1.00 38.12 71 GLY B N 1
ATOM 1623 C CA . GLY B 1 38 ? -8.028 -4.729 32.469 1.00 38.81 71 GLY B CA 1
ATOM 1624 C C . GLY B 1 38 ? -8.619 -3.816 31.414 1.00 39.17 71 GLY B C 1
ATOM 1625 O O . GLY B 1 38 ? -8.844 -4.232 30.270 1.00 39.47 71 GLY B O 1
ATOM 1626 N N . ARG B 1 39 ? -8.853 -2.567 31.788 1.00 39.04 72 ARG B N 1
ATOM 1627 C CA . ARG B 1 39 ? -9.381 -1.579 30.859 1.00 39.43 72 ARG B CA 1
ATOM 1628 C C . ARG B 1 39 ? -8.503 -1.377 29.610 1.00 39.27 72 ARG B C 1
ATOM 1629 O O . ARG B 1 39 ? -9.015 -1.331 28.489 1.00 39.22 72 ARG B O 1
ATOM 1637 N N . VAL B 1 40 ? -7.195 -1.219 29.805 1.00 38.93 73 VAL B N 1
ATOM 1638 C CA . VAL B 1 40 ? -6.281 -0.979 28.681 1.00 38.32 73 VAL B CA 1
ATOM 1639 C C . VAL B 1 40 ? -6.338 -2.163 27.715 1.00 39.21 73 VAL B C 1
ATOM 1640 O O . VAL B 1 40 ? -6.453 -1.976 26.502 1.00 38.78 73 VAL B O 1
ATOM 1644 N N . GLU B 1 41 ? -6.243 -3.370 28.276 1.00 40.02 74 GLU B N 1
ATOM 1645 C CA . GLU B 1 41 ? -6.347 -4.622 27.518 1.00 41.16 74 GLU B CA 1
ATOM 1646 C C . GLU B 1 41 ? -7.569 -4.619 26.592 1.00 41.25 74 GLU B C 1
ATOM 1647 O O . GLU B 1 41 ? -7.502 -5.084 25.447 1.00 41.53 74 GLU B O 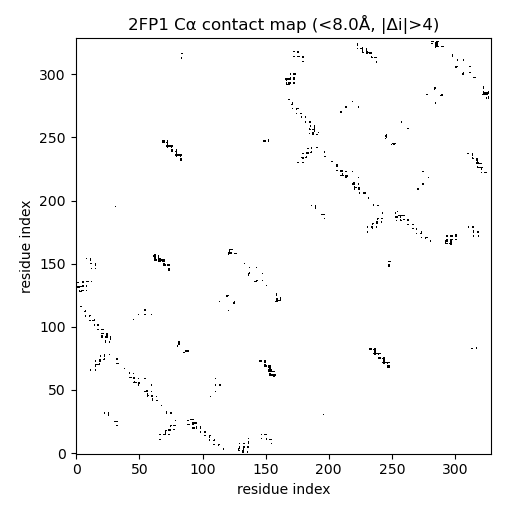1
ATOM 1653 N N . GLN B 1 42 ? -8.672 -4.069 27.089 1.00 41.18 75 GLN B N 1
ATOM 1654 C CA . GLN B 1 42 ? -9.911 -4.001 26.332 1.00 41.21 75 GLN B CA 1
ATOM 1655 C C . GLN B 1 42 ? -9.981 -2.855 25.344 1.00 40.23 75 GLN B C 1
ATOM 1656 O O . GLN B 1 42 ? -10.548 -3.011 24.255 1.00 40.22 75 GLN B O 1
ATOM 1662 N N . GLN B 1 43 ? -9.442 -1.696 25.715 1.00 38.85 76 GLN B N 1
ATOM 1663 C CA . GLN B 1 43 ? -9.405 -0.540 24.798 1.00 37.75 76 GLN B CA 1
ATOM 1664 C C . GLN B 1 43 ? -8.631 -0.934 23.527 1.00 36.22 76 GLN B C 1
ATOM 1665 O O . GLN B 1 43 ? -9.022 -0.592 22.412 1.00 35.55 76 GLN B O 1
ATOM 1671 N N . LEU B 1 44 ? -7.542 -1.669 23.713 1.00 34.58 77 LEU B N 1
ATOM 1672 C CA . LEU B 1 44 ? -6.737 -2.153 22.598 1.00 33.82 77 LEU B CA 1
ATOM 1673 C C . LEU B 1 44 ? -7.475 -3.222 21.780 1.00 33.96 77 LEU B C 1
ATOM 1674 O O . LEU B 1 44 ? -7.253 -3.358 20.569 1.00 33.54 77 LEU B O 1
ATOM 1679 N N . ALA B 1 45 ? -8.355 -3.973 22.444 1.00 34.19 78 ALA B N 1
ATOM 1680 C CA . ALA B 1 45 ? -9.197 -4.966 21.765 1.00 34.18 78 ALA B CA 1
ATOM 1681 C C . ALA B 1 45 ? -10.088 -4.332 20.693 1.00 33.72 78 ALA B C 1
ATOM 1682 O O . ALA B 1 45 ? -10.049 -4.750 19.528 1.00 33.66 78 ALA B O 1
ATOM 1684 N N . LYS B 1 46 ? -10.878 -3.332 21.083 1.00 33.40 79 LYS B N 1
ATOM 1685 C CA . LYS B 1 46 ? -11.752 -2.627 20.152 1.00 33.72 79 LYS B CA 1
ATOM 1686 C C . LYS B 1 46 ? -10.965 -2.047 18.979 1.00 32.63 79 LYS B C 1
ATOM 1687 O O . LYS B 1 46 ? -11.377 -2.170 17.831 1.00 32.39 79 LYS B O 1
ATOM 1693 N N . LEU B 1 47 ? -9.834 -1.410 19.281 1.00 31.61 80 LEU B N 1
ATOM 1694 C CA . LEU B 1 47 ? -9.020 -0.759 18.267 1.00 30.70 80 LEU B CA 1
ATOM 1695 C C . LEU B 1 47 ? -8.478 -1.759 17.253 1.00 29.86 80 LEU B C 1
ATOM 1696 O O . LEU B 1 47 ? -8.463 -1.479 16.061 1.00 27.90 80 LEU B O 1
ATOM 1701 N N . GLY B 1 48 ? -8.040 -2.918 17.743 1.00 29.49 81 GLY B N 1
ATOM 1702 C CA . GLY B 1 48 ? -7.630 -4.014 16.870 1.00 30.13 81 GLY B CA 1
ATOM 1703 C C . GLY B 1 48 ? -8.744 -4.454 15.942 1.00 30.13 81 GLY B C 1
ATOM 1704 O O . GLY B 1 48 ? -8.507 -4.717 14.764 1.00 28.99 81 GLY B O 1
ATOM 1705 N N . GLU B 1 49 ? -9.961 -4.526 16.466 1.00 31.11 82 GLU B N 1
ATOM 1706 C CA . GLU B 1 49 ? -11.091 -4.987 15.658 1.00 32.30 82 GLU B CA 1
ATOM 1707 C C . GLU B 1 49 ? -11.534 -3.911 14.671 1.00 32.39 82 GLU B C 1
ATOM 1708 O O . GLU B 1 49 ? -11.885 -4.223 13.524 1.00 32.94 82 GLU B O 1
ATOM 1714 N N . ASP B 1 50 ? -11.478 -2.650 15.093 1.00 32.37 83 ASP B N 1
ATOM 1715 C CA . ASP B 1 50 ? -11.674 -1.534 14.162 1.00 32.47 83 ASP B CA 1
ATOM 1716 C C . ASP B 1 50 ? -10.686 -1.590 12.997 1.00 31.56 83 ASP B C 1
ATOM 1717 O O . ASP B 1 50 ? -11.072 -1.426 11.843 1.00 31.42 83 ASP B O 1
ATOM 1722 N N . ALA B 1 51 ? -9.408 -1.813 13.294 1.00 30.96 84 ALA B N 1
ATOM 1723 C CA . ALA B 1 51 ? -8.396 -1.963 12.246 1.00 30.78 84 ALA B CA 1
ATOM 1724 C C . ALA B 1 51 ? -8.765 -3.092 11.269 1.00 31.09 84 ALA B C 1
ATOM 1725 O O . ALA B 1 51 ? -8.725 -2.904 10.062 1.00 29.83 84 ALA B O 1
ATOM 1727 N N . ARG B 1 52 ? -9.137 -4.260 11.785 1.00 32.10 85 ARG B N 1
ATOM 1728 C CA . ARG B 1 52 ? -9.461 -5.399 10.902 1.00 33.83 85 ARG B CA 1
ATOM 1729 C C . ARG B 1 52 ? -10.599 -5.079 9.933 1.00 34.84 85 ARG B C 1
ATOM 1730 O O . ARG B 1 52 ? -10.563 -5.470 8.758 1.00 34.56 85 ARG B O 1
ATOM 1738 N N . SER B 1 53 ? -11.604 -4.381 10.445 1.00 36.02 86 SER B N 1
ATOM 1739 C CA . SER B 1 53 ? -12.762 -3.972 9.656 1.00 37.46 86 SER B CA 1
ATOM 1740 C C . SER B 1 53 ? -12.392 -3.106 8.466 1.00 38.12 86 SER B C 1
ATOM 1741 O O . SER B 1 53 ? -13.070 -3.167 7.434 1.00 39.37 86 SER B O 1
ATOM 1744 N N . GLN B 1 54 ? -11.333 -2.304 8.602 1.00 37.85 87 GLN B N 1
ATOM 1745 C CA . GLN B 1 54 ? -10.866 -1.451 7.505 1.00 37.78 87 GLN B CA 1
ATOM 1746 C C . GLN B 1 54 ? -9.669 -2.055 6.757 1.00 36.93 87 GLN B C 1
ATOM 1747 O O . GLN B 1 54 ? -9.083 -1.407 5.885 1.00 36.68 87 GLN B O 1
ATOM 1753 N N . HIS B 1 55 ? -9.339 -3.309 7.075 1.00 35.77 88 HIS B N 1
ATOM 1754 C CA . HIS B 1 55 ? -8.199 -3.996 6.487 1.00 35.26 88 HIS B CA 1
ATOM 1755 C C . HIS B 1 55 ? -6.876 -3.277 6.763 1.00 33.71 88 HIS B C 1
ATOM 1756 O O . HIS B 1 55 ? -5.972 -3.294 5.920 1.00 34.07 88 HIS B O 1
ATOM 1763 N N . ILE B 1 56 ? -6.778 -2.677 7.954 1.00 31.70 89 ILE B N 1
ATOM 1764 C CA . ILE B 1 56 ? -5.530 -2.094 8.484 1.00 29.82 89 ILE B CA 1
ATOM 1765 C C . ILE B 1 56 ? -4.874 -3.135 9.415 1.00 27.42 89 ILE B C 1
ATOM 1766 O O . ILE B 1 56 ? -5.566 -3.702 10.259 1.00 27.40 89 ILE B O 1
ATOM 1771 N N A ASP B 1 57 ? -3.575 -3.376 9.248 0.45 26.04 90 ASP B N 1
ATOM 1772 N N B ASP B 1 57 ? -3.567 -3.389 9.248 0.55 25.84 90 ASP B N 1
ATOM 1773 C CA A ASP B 1 57 ? -2.832 -4.307 10.098 0.45 24.69 90 ASP B CA 1
ATOM 1774 C CA B ASP B 1 57 ? -2.836 -4.350 10.095 0.55 24.35 90 ASP B CA 1
ATOM 1775 C C A ASP B 1 57 ? -3.115 -4.097 11.602 0.45 23.27 90 ASP B C 1
ATOM 1776 C C B ASP B 1 57 ? -3.107 -4.118 11.593 0.55 22.99 90 ASP B C 1
ATOM 1777 O O A ASP B 1 57 ? -2.715 -3.085 12.178 0.45 22.13 90 ASP B O 1
ATOM 1778 O O B ASP B 1 57 ? -2.691 -3.108 12.159 0.55 21.61 90 ASP B O 1
ATOM 1787 N N . PRO B 1 58 ? -3.818 -5.050 12.245 1.00 22.18 91 PRO B N 1
ATOM 1788 C CA . PRO B 1 58 ? -4.150 -4.896 13.664 1.00 20.88 91 PRO B CA 1
ATOM 1789 C C . PRO B 1 58 ? -2.974 -4.911 14.643 1.00 19.72 91 PRO B C 1
ATOM 1790 O O . PRO B 1 58 ? -3.022 -4.252 15.686 1.00 19.45 91 PRO B O 1
ATOM 1794 N N A ASP B 1 59 ? -1.933 -5.662 14.322 0.55 18.40 92 ASP B N 1
ATOM 1795 N N B ASP B 1 59 ? -1.940 -5.683 14.334 0.45 18.42 92 ASP B N 1
ATOM 1796 C CA A ASP B 1 59 ? -0.767 -5.728 15.187 0.55 18.87 92 ASP B CA 1
ATOM 1797 C CA B ASP B 1 59 ? -0.754 -5.723 15.188 0.45 18.61 92 ASP B CA 1
ATOM 1798 C C A ASP B 1 59 ? -0.037 -4.382 15.202 0.55 17.34 92 ASP B C 1
ATOM 1799 C C B ASP B 1 59 ? -0.064 -4.364 15.211 0.45 17.24 92 ASP B C 1
ATOM 1800 O O A ASP B 1 59 ? 0.436 -3.944 16.250 0.55 17.37 92 ASP B O 1
ATOM 1801 O O B ASP B 1 59 ? 0.356 -3.901 16.271 0.45 17.23 92 ASP B O 1
ATOM 1810 N N . TYR B 1 60 ? 0.026 -3.721 14.048 1.00 16.19 93 TYR B N 1
ATOM 1811 C CA . TYR B 1 60 ? 0.639 -2.383 13.971 1.00 15.28 93 TYR B CA 1
ATOM 1812 C C . TYR B 1 60 ? -0.165 -1.419 14.842 1.00 15.79 93 TYR B C 1
ATOM 1813 O O . TYR B 1 60 ? 0.388 -0.668 15.627 1.00 14.03 93 TYR B O 1
ATOM 1822 N N . VAL B 1 61 ? -1.479 -1.460 14.680 1.00 15.54 94 VAL B N 1
ATOM 1823 C CA . VAL B 1 61 ? -2.398 -0.550 15.362 1.00 16.97 94 VAL B CA 1
ATOM 1824 C C . VAL B 1 61 ? -2.310 -0.756 16.868 1.00 17.16 94 VAL B C 1
ATOM 1825 O O . VAL B 1 61 ? -2.171 0.206 17.638 1.00 17.94 94 VAL B O 1
ATOM 1829 N N . THR B 1 62 ? -2.290 -2.006 17.321 1.00 17.44 95 THR B N 1
ATOM 1830 C CA A THR B 1 62 ? -2.219 -2.323 18.748 0.45 18.18 95 THR B CA 1
ATOM 1831 C CA B THR B 1 62 ? -2.281 -2.221 18.753 0.55 18.56 95 THR B CA 1
ATOM 1832 C C . THR B 1 62 ? -0.940 -1.787 19.351 1.00 18.39 95 THR B C 1
ATOM 1833 O O . THR B 1 62 ? -0.924 -1.267 20.466 1.00 19.78 95 THR B O 1
ATOM 1840 N N A ARG B 1 63 ? 0.159 -1.899 18.611 0.40 18.20 96 ARG B N 1
ATOM 1841 N N B ARG B 1 63 ? 0.132 -1.906 18.582 0.60 18.20 96 ARG B N 1
ATOM 1842 C CA A ARG B 1 63 ? 1.449 -1.418 19.113 0.40 18.09 96 ARG B CA 1
ATOM 1843 C CA B ARG B 1 63 ? 1.457 -1.454 19.012 0.60 18.05 96 ARG B CA 1
ATOM 1844 C C A ARG B 1 63 ? 1.460 0.104 19.235 0.40 17.36 96 ARG B C 1
ATOM 1845 C C B ARG B 1 63 ? 1.500 0.071 19.192 0.60 17.35 96 ARG B C 1
ATOM 1846 O O A ARG B 1 63 ? 1.936 0.644 20.239 0.40 16.99 96 ARG B O 1
ATOM 1847 O O B ARG B 1 63 ? 2.037 0.574 20.191 0.60 16.78 96 ARG B O 1
ATOM 1862 N N . VAL B 1 64 ? 0.948 0.787 18.217 1.00 16.72 97 VAL B N 1
ATOM 1863 C CA . VAL B 1 64 ? 0.907 2.248 18.237 1.00 16.12 97 VAL B CA 1
ATOM 1864 C C . VAL B 1 64 ? 0.062 2.726 19.418 1.00 17.09 97 VAL B C 1
ATOM 1865 O O . VAL B 1 64 ? 0.460 3.618 20.198 1.00 16.25 97 VAL B O 1
ATOM 1869 N N . PHE B 1 65 ? -1.132 2.169 19.566 1.00 17.44 98 PHE B N 1
ATOM 1870 C CA . PHE B 1 65 ? -2.003 2.620 20.653 1.00 18.00 98 PHE B CA 1
ATOM 1871 C C . PHE B 1 65 ? -1.480 2.216 22.002 1.00 18.78 98 PHE B C 1
ATOM 1872 O O . PHE B 1 65 ? -1.640 2.957 22.975 1.00 19.19 98 PHE B O 1
ATOM 1880 N N . ASP B 1 66 ? -0.811 1.085 22.100 1.00 18.73 99 ASP B N 1
ATOM 1881 C CA . ASP B 1 66 ? -0.133 0.751 23.363 1.00 20.09 99 ASP B CA 1
ATOM 1882 C C . ASP B 1 66 ? 0.901 1.814 23.786 1.00 19.09 99 ASP B C 1
ATOM 1883 O O . ASP B 1 66 ? 0.979 2.232 24.958 1.00 18.69 99 ASP B O 1
ATOM 1888 N N . ASP B 1 67 ? 1.683 2.258 22.807 1.00 17.22 100 ASP B N 1
ATOM 1889 C CA . ASP B 1 67 ? 2.663 3.324 23.027 1.00 16.95 100 ASP B CA 1
ATOM 1890 C C . ASP B 1 67 ? 1.958 4.591 23.497 1.00 16.14 100 ASP B C 1
ATOM 1891 O O . ASP B 1 67 ? 2.427 5.286 24.406 1.00 14.43 100 ASP B O 1
ATOM 1896 N N . GLN B 1 68 ? 0.845 4.906 22.851 1.00 16.05 101 GLN B N 1
ATOM 1897 C CA . GLN B 1 68 ? 0.056 6.089 23.180 1.00 16.18 101 GLN B CA 1
ATOM 1898 C C . GLN B 1 68 ? -0.468 6.054 24.615 1.00 15.76 101 GLN B C 1
ATOM 1899 O O . GLN B 1 68 ? -0.432 7.061 25.328 1.00 14.46 101 GLN B O 1
ATOM 1905 N N . ILE B 1 69 ? -0.956 4.891 25.007 1.00 15.41 102 ILE B N 1
ATOM 1906 C CA . ILE B 1 69 ? -1.548 4.704 26.325 1.00 15.17 102 ILE B CA 1
ATOM 1907 C C . ILE B 1 69 ? -0.437 4.786 27.375 1.00 15.20 102 ILE B C 1
ATOM 1908 O O . ILE B 1 69 ? -0.607 5.434 28.417 1.00 15.09 102 ILE B O 1
ATOM 1913 N N . ARG B 1 70 ? 0.695 4.148 27.117 1.00 15.07 103 ARG B N 1
ATOM 1914 C CA . ARG B 1 70 ? 1.820 4.264 28.090 1.00 15.46 103 ARG B CA 1
ATOM 1915 C C . ARG B 1 70 ? 2.295 5.692 28.240 1.00 14.93 103 ARG B C 1
ATOM 1916 O O . ARG B 1 70 ? 2.579 6.122 29.350 1.00 14.95 103 ARG B O 1
ATOM 1924 N N . ALA B 1 71 ? 2.367 6.438 27.142 1.00 14.30 104 ALA B N 1
ATOM 1925 C CA . ALA B 1 71 ? 2.762 7.856 27.207 1.00 13.12 104 ALA B CA 1
ATOM 1926 C C . ALA B 1 71 ? 1.806 8.663 28.083 1.00 14.13 104 ALA B C 1
ATOM 1927 O O . ALA B 1 71 ? 2.212 9.599 28.806 1.00 13.58 104 ALA B O 1
ATOM 1929 N N . THR B 1 72 ? 0.519 8.355 27.949 1.00 14.63 105 THR B N 1
ATOM 1930 C CA . THR B 1 72 ? -0.530 9.032 28.703 1.00 14.69 105 THR B CA 1
ATOM 1931 C C . THR B 1 72 ? -0.370 8.690 30.191 1.00 14.05 105 THR B C 1
ATOM 1932 O O . THR B 1 72 ? -0.410 9.568 31.048 1.00 13.23 105 THR B O 1
ATOM 1936 N N . GLU B 1 73 ? -0.167 7.426 30.481 1.00 13.44 106 GLU B N 1
ATOM 1937 C CA . GLU B 1 73 ? 0.040 6.948 31.876 1.00 12.39 106 GLU B CA 1
ATOM 1938 C C . GLU B 1 73 ? 1.288 7.655 32.455 1.00 12.06 106 GLU B C 1
ATOM 1939 O O . GLU B 1 73 ? 1.327 8.073 33.628 1.00 12.52 106 GLU B O 1
ATOM 1945 N N . ALA B 1 74 ? 2.306 7.830 31.624 1.00 11.58 107 ALA B N 1
ATOM 1946 C CA . ALA B 1 74 ? 3.528 8.490 32.100 1.00 11.02 107 ALA B CA 1
ATOM 1947 C C . ALA B 1 74 ? 3.262 9.930 32.541 1.00 11.12 107 ALA B C 1
ATOM 1948 O O . ALA B 1 74 ? 3.819 10.424 33.530 1.00 11.89 107 ALA B O 1
ATOM 1950 N N . ILE B 1 75 ? 2.390 10.618 31.806 1.00 10.28 108 ILE B N 1
ATOM 1951 C CA . ILE B 1 75 ? 2.045 11.988 32.128 1.00 11.36 108 ILE B CA 1
ATOM 1952 C C . ILE B 1 75 ? 1.245 12.007 33.437 1.00 11.29 108 ILE B C 1
ATOM 1953 O O . ILE B 1 75 ? 1.522 12.821 34.313 1.00 11.86 108 ILE B O 1
ATOM 1958 N N . GLU B 1 76 ? 0.277 11.104 33.553 1.00 11.08 109 GLU B N 1
ATOM 1959 C CA . GLU B 1 76 ? -0.493 11.018 34.813 1.00 11.01 109 GLU B CA 1
ATOM 1960 C C . GLU B 1 76 ? 0.456 10.841 36.032 1.00 10.81 109 GLU B C 1
ATOM 1961 O O . GLU B 1 76 ? 0.324 11.513 37.081 1.00 11.58 109 GLU B O 1
ATOM 1967 N N . TYR B 1 77 ? 1.402 9.910 35.931 1.00 9.93 110 TYR B N 1
ATOM 1968 C CA . TYR B 1 77 ? 2.364 9.698 37.044 1.00 11.35 110 TYR B CA 1
ATOM 1969 C C . TYR B 1 77 ? 3.181 10.952 37.318 1.00 10.32 110 TYR B C 1
ATOM 1970 O O . TYR B 1 77 ? 3.452 11.276 38.475 1.00 10.49 110 TYR B O 1
ATOM 1979 N N . SER B 1 78 ? 3.560 11.675 36.279 1.00 9.92 111 SER B N 1
ATOM 1980 C CA . SER B 1 78 ? 4.344 12.878 36.477 1.00 10.03 111 SER B CA 1
ATOM 1981 C C . SER B 1 78 ? 3.540 13.953 37.221 1.00 11.01 111 SER B C 1
ATOM 1982 O O . SER B 1 78 ? 4.067 14.657 38.072 1.00 11.77 111 SER B O 1
ATOM 1985 N N . ARG B 1 79 ? 2.278 14.102 36.840 1.00 11.90 112 ARG B N 1
ATOM 1986 C CA . ARG B 1 79 ? 1.404 15.025 37.532 1.00 11.93 112 ARG B CA 1
ATOM 1987 C C . ARG B 1 79 ? 1.193 14.613 38.963 1.00 11.83 112 ARG B C 1
ATOM 1988 O O . ARG B 1 79 ? 1.276 15.454 39.848 1.00 11.87 112 ARG B O 1
ATOM 1996 N N . PHE B 1 80 ? 0.975 13.329 39.219 1.00 10.96 113 PHE B N 1
ATOM 1997 C CA . PHE B 1 80 ? 0.871 12.889 40.643 1.00 10.60 113 PHE B CA 1
ATOM 1998 C C . PHE B 1 80 ? 2.132 13.233 41.405 1.00 11.04 113 PHE B C 1
ATOM 1999 O O . PHE B 1 80 ? 2.064 13.628 42.574 1.00 11.42 113 PHE B O 1
ATOM 2007 N N . SER B 1 81 ? 3.299 13.107 40.767 1.00 9.87 114 SER B N 1
ATOM 2008 C CA . SER B 1 81 ? 4.541 13.506 41.424 1.00 10.35 114 SER B CA 1
ATOM 2009 C C . SER B 1 81 ? 4.525 14.996 41.778 1.00 10.22 114 SER B C 1
ATOM 2010 O O . SER B 1 81 ? 4.787 15.387 42.908 1.00 11.60 114 SER B O 1
ATOM 2013 N N . ASP B 1 82 ? 4.175 15.840 40.815 1.00 11.36 115 ASP B N 1
ATOM 2014 C CA . ASP B 1 82 ? 4.113 17.271 41.043 1.00 12.04 115 ASP B CA 1
ATOM 2015 C C . ASP B 1 82 ? 3.138 17.600 42.155 1.00 11.52 115 ASP B C 1
ATOM 2016 O O . ASP B 1 82 ? 3.394 18.473 42.966 1.00 12.20 115 ASP B O 1
ATOM 2021 N N . TRP B 1 83 ? 2.006 16.916 42.191 1.00 12.20 116 TRP B N 1
ATOM 2022 C CA . TRP B 1 83 ? 0.956 17.237 43.171 1.00 12.62 116 TRP B CA 1
ATOM 2023 C C . TRP B 1 83 ? 1.265 16.689 44.558 1.00 12.94 116 TRP B C 1
ATOM 2024 O O . TRP B 1 83 ? 0.752 17.190 45.564 1.00 13.98 116 TRP B O 1
ATOM 2035 N N . LYS B 1 84 ? 2.094 15.650 44.629 1.00 10.81 117 LYS B N 1
ATOM 2036 C CA . LYS B 1 84 ? 2.619 15.242 45.937 1.00 12.59 117 LYS B CA 1
ATOM 2037 C C . LYS B 1 84 ? 3.571 16.284 46.482 1.00 13.67 117 LYS B C 1
ATOM 2038 O O . LYS B 1 84 ? 3.670 16.436 47.726 1.00 16.08 117 LYS B O 1
ATOM 2044 N N . LEU B 1 85 ? 4.321 16.951 45.616 1.00 15.00 118 LEU B N 1
ATOM 2045 C CA . LEU B 1 85 ? 5.286 17.975 46.032 1.00 15.63 118 LEU B CA 1
ATOM 2046 C C . LEU B 1 85 ? 4.554 19.272 46.374 1.00 18.45 118 LEU B C 1
ATOM 2047 O O . LEU B 1 85 ? 4.956 19.982 47.300 1.00 18.53 118 LEU B O 1
ATOM 2052 N N . ASN B 1 86 ? 3.479 19.572 45.641 1.00 20.59 119 ASN B N 1
ATOM 2053 C CA . ASN B 1 86 ? 2.691 20.784 45.890 1.00 23.62 119 ASN B CA 1
ATOM 2054 C C . ASN B 1 86 ? 1.266 20.579 45.390 1.00 25.13 119 ASN B C 1
ATOM 2055 O O . ASN B 1 86 ? 1.004 20.753 44.195 1.00 25.66 119 ASN B O 1
ATOM 2060 N N . PRO B 1 87 ? 0.361 20.145 46.279 1.00 27.56 120 PRO B N 1
ATOM 2061 C CA . PRO B 1 87 ? -1.018 19.837 45.895 1.00 29.86 120 PRO B CA 1
ATOM 2062 C C . PRO B 1 87 ? -1.854 21.022 45.383 1.00 32.19 120 PRO B C 1
ATOM 2063 O O . PRO B 1 87 ? -2.799 20.817 44.625 1.00 32.83 120 PRO B O 1
ATOM 2067 N N . ALA B 1 88 ? -1.496 22.242 45.763 1.00 34.44 121 ALA B N 1
ATOM 2068 C CA . ALA B 1 88 ? -2.218 23.441 45.302 1.00 35.65 121 ALA B CA 1
ATOM 2069 C C . ALA B 1 88 ? -2.368 23.517 43.774 1.00 36.78 121 ALA B C 1
ATOM 2070 O O . ALA B 1 88 ? -3.291 24.161 43.263 1.00 37.38 121 ALA B O 1
ATOM 2072 N N . SER B 1 89 ? -1.461 22.864 43.052 1.00 37.47 122 SER B N 1
ATOM 2073 C CA . SER B 1 89 ? -1.470 22.846 41.601 1.00 37.67 122 SER B CA 1
ATOM 2074 C C . SER B 1 89 ? -2.584 21.954 41.022 1.00 37.49 122 SER B C 1
ATOM 2075 O O . SER B 1 89 ? -2.960 22.117 39.866 1.00 38.03 122 SER B O 1
ATOM 2078 N N . ALA B 1 90 ? -3.098 21.010 41.803 1.00 36.88 123 ALA B N 1
ATOM 2079 C CA . ALA B 1 90 ? -4.055 20.023 41.272 1.00 36.97 123 ALA B CA 1
ATOM 2080 C C . ALA B 1 90 ? -5.364 20.698 40.857 1.00 37.08 123 ALA B C 1
ATOM 2081 O O . ALA B 1 90 ? -6.035 21.288 41.698 1.00 36.69 123 ALA B O 1
ATOM 2083 N N . PRO B 1 91 ? -5.720 20.628 39.556 1.00 37.15 124 PRO B N 1
ATOM 2084 C CA . PRO B 1 91 ? -6.962 21.272 39.099 1.00 37.33 124 PRO B CA 1
ATOM 2085 C C . PRO B 1 91 ? -8.175 20.791 39.895 1.00 37.31 124 PRO B C 1
ATOM 2086 O O . PRO B 1 91 ? -8.426 19.587 39.954 1.00 37.06 124 PRO B O 1
ATOM 2090 N N . PRO B 1 92 ? -8.909 21.726 40.524 1.00 37.90 125 PRO B N 1
ATOM 2091 C CA . PRO B 1 92 ? -9.952 21.335 41.479 1.00 38.19 125 PRO B CA 1
ATOM 2092 C C . PRO B 1 92 ? -11.223 20.726 40.890 1.00 38.31 125 PRO B C 1
ATOM 2093 O O . PRO B 1 92 ? -11.832 19.878 41.537 1.00 38.52 125 PRO B O 1
ATOM 2097 N N . GLU B 1 93 ? -11.616 21.152 39.692 1.00 38.70 126 GLU B N 1
ATOM 2098 C CA . GLU B 1 93 ? -12.891 20.741 39.100 1.00 38.94 126 GLU B CA 1
ATOM 2099 C C . GLU B 1 93 ? -12.648 20.231 37.688 1.00 38.29 126 GLU B C 1
ATOM 2100 O O . GLU B 1 93 ? -13.089 20.846 36.710 1.00 38.83 126 GLU B O 1
ATOM 2106 N N . PRO B 1 94 ? -11.938 19.102 37.562 1.00 37.36 127 PRO B N 1
ATOM 2107 C CA . PRO B 1 94 ? -11.701 18.584 36.225 1.00 36.55 127 PRO B CA 1
ATOM 2108 C C . PRO B 1 94 ? -12.977 17.930 35.667 1.00 35.73 127 PRO B C 1
ATOM 2109 O O . PRO B 1 94 ? -13.846 17.543 36.442 1.00 35.00 127 PRO B O 1
ATOM 2113 N N . PRO B 1 95 ? -13.076 17.788 34.335 1.00 34.43 128 PRO B N 1
ATOM 2114 C CA . PRO B 1 95 ? -14.225 17.081 33.778 1.00 33.72 128 PRO B CA 1
ATOM 2115 C C . PRO B 1 95 ? -14.328 15.637 34.274 1.00 32.89 128 PRO B C 1
ATOM 2116 O O . PRO B 1 95 ? -13.334 15.064 34.741 1.00 32.05 128 PRO B O 1
ATOM 2120 N N . ASP B 1 96 ? -15.525 15.066 34.195 1.00 31.95 129 ASP B N 1
ATOM 2121 C CA . ASP B 1 96 ? -15.771 13.688 34.630 1.00 31.92 129 ASP B CA 1
ATOM 2122 C C . ASP B 1 96 ? -14.892 12.747 33.817 1.00 30.91 129 ASP B C 1
ATOM 2123 O O . ASP B 1 96 ? -14.612 13.012 32.641 1.00 30.60 129 ASP B O 1
ATOM 2128 N N . LEU B 1 97 ? -14.434 11.675 34.449 1.00 30.01 130 LEU B N 1
ATOM 2129 C CA . LEU B 1 97 ? -13.627 10.659 33.762 1.00 29.50 130 LEU B CA 1
ATOM 2130 C C . LEU B 1 97 ? -14.358 10.089 32.527 1.00 29.30 130 LEU B C 1
ATOM 2131 O O . LEU B 1 97 ? -13.730 9.803 31.503 1.00 28.17 130 LEU B O 1
ATOM 2136 N N . SER B 1 98 ? -15.681 9.951 32.613 1.00 28.52 131 SER B N 1
ATOM 2137 C CA . SER B 1 98 ? -16.476 9.462 31.491 1.00 28.60 131 SER B CA 1
ATOM 2138 C C . SER B 1 98 ? -16.459 10.435 30.300 1.00 27.76 131 SER B C 1
ATOM 2139 O O . SER B 1 98 ? -16.505 10.001 29.145 1.00 29.01 131 SER B O 1
ATOM 2142 N N . ALA B 1 99 ? -16.375 11.733 30.575 1.00 25.97 132 ALA B N 1
ATOM 2143 C CA . ALA B 1 99 ? -16.254 12.748 29.530 1.00 25.11 132 ALA B CA 1
ATOM 2144 C C . ALA B 1 99 ? -14.874 12.676 28.866 1.00 24.06 132 ALA B C 1
ATOM 2145 O O . ALA B 1 99 ? -14.750 12.699 27.640 1.00 23.21 132 ALA B O 1
ATOM 2147 N N . SER B 1 100 ? -13.832 12.592 29.681 1.00 23.44 133 SER B N 1
ATOM 2148 C CA . SER B 1 100 ? -12.484 12.432 29.144 1.00 22.87 133 SER B CA 1
ATOM 2149 C C . SER B 1 100 ? -12.360 11.155 28.313 1.00 22.91 133 SER B C 1
ATOM 2150 O O . SER B 1 100 ? -11.782 11.184 27.230 1.00 21.89 133 SER B O 1
ATOM 2153 N N . ARG B 1 101 ? -12.918 10.053 28.795 1.00 23.13 134 ARG B N 1
ATOM 2154 C CA . ARG B 1 101 ? -12.825 8.793 28.075 1.00 23.80 134 ARG B CA 1
ATOM 2155 C C . ARG B 1 101 ? -13.592 8.845 26.736 1.00 23.68 134 ARG B C 1
ATOM 2156 O O . ARG B 1 101 ? -13.141 8.261 25.737 1.00 24.00 134 ARG B O 1
ATOM 2164 N N . SER B 1 102 ? -14.716 9.563 26.697 1.00 23.07 135 SER B N 1
ATOM 2165 C CA . SER B 1 102 ? -15.428 9.719 25.420 1.00 22.94 135 SER B CA 1
ATOM 2166 C C . SER B 1 102 ? -14.627 10.568 24.426 1.00 22.43 135 SER B C 1
ATOM 2167 O O . SER B 1 102 ? -14.580 10.261 23.233 1.00 21.57 135 SER B O 1
ATOM 2172 N N . ALA B 1 103 ? -13.964 11.605 24.916 1.00 20.56 136 ALA B N 1
ATOM 2173 C CA . ALA B 1 103 ? -13.114 12.423 24.057 1.00 20.34 136 ALA B CA 1
ATOM 2174 C C . ALA B 1 103 ? -11.982 11.565 23.506 1.00 20.02 136 ALA B C 1
ATOM 2175 O O . ALA B 1 103 ? -11.620 11.703 22.335 1.00 19.15 136 ALA B O 1
ATOM 2177 N N . ILE B 1 104 ? -11.435 10.692 24.354 1.00 19.35 137 ILE B N 1
ATOM 2178 C CA . ILE B 1 104 ? -10.358 9.778 23.953 1.00 19.19 137 ILE B CA 1
ATOM 2179 C C . ILE B 1 104 ? -10.837 8.813 22.887 1.00 19.26 137 ILE B C 1
ATOM 2180 O O . ILE B 1 104 ? -10.114 8.533 21.915 1.00 17.46 137 ILE B O 1
ATOM 2185 N N . ASP B 1 105 ? -12.052 8.300 23.045 1.00 19.24 138 ASP B N 1
ATOM 2186 C CA . ASP B 1 105 ? -12.598 7.394 22.044 1.00 19.31 138 ASP B CA 1
ATOM 2187 C C . ASP B 1 105 ? -12.716 8.070 20.687 1.00 18.99 138 ASP B C 1
ATOM 2188 O O . ASP B 1 105 ? -12.421 7.451 19.652 1.00 19.00 138 ASP B O 1
ATOM 2193 N N . SER B 1 106 ? -13.099 9.342 20.686 1.00 18.23 139 SER B N 1
ATOM 2194 C CA . SER B 1 106 ? -13.253 10.064 19.441 1.00 18.15 139 SER B CA 1
ATOM 2195 C C . SER B 1 106 ? -11.889 10.359 18.814 1.00 16.98 139 SER B C 1
ATOM 2196 O O . SER B 1 106 ? -11.729 10.261 17.581 1.00 17.15 139 SER B O 1
ATOM 2199 N N . LEU B 1 107 ? -10.915 10.708 19.652 1.00 16.04 140 LEU B N 1
ATOM 2200 C CA . LEU B 1 107 ? -9.541 10.901 19.187 1.00 16.02 140 LEU B CA 1
ATOM 2201 C C . LEU B 1 107 ? -8.971 9.616 18.583 1.00 15.21 140 LEU B C 1
ATOM 2202 O O . LEU B 1 107 ? -8.342 9.652 17.537 1.00 16.44 140 LEU B O 1
ATOM 2207 N N . ASN B 1 108 ? -9.252 8.481 19.215 1.00 14.81 141 ASN B N 1
ATOM 2208 C CA . ASN B 1 108 ? -8.828 7.193 18.691 1.00 14.62 141 ASN B CA 1
ATOM 2209 C C . ASN B 1 108 ? -9.372 6.964 17.275 1.00 13.13 141 ASN B C 1
ATOM 2210 O O . ASN B 1 108 ? -8.620 6.518 16.389 1.00 14.46 141 ASN B O 1
ATOM 2215 N N . ASN B 1 109 ? -10.660 7.218 17.066 1.00 14.32 142 ASN B N 1
ATOM 2216 C CA . ASN B 1 109 ? -11.249 7.022 15.749 1.00 13.58 142 ASN B CA 1
ATOM 2217 C C . ASN B 1 109 ? -10.553 7.892 14.712 1.00 13.45 142 ASN B C 1
ATOM 2218 O O . ASN B 1 109 ? -10.219 7.445 13.608 1.00 13.75 142 ASN B O 1
ATOM 2223 N N . ARG B 1 110 ? -10.341 9.160 15.054 1.00 12.59 143 ARG B N 1
ATOM 2224 C CA . ARG B 1 110 ? -9.636 10.062 14.143 1.00 13.29 143 ARG B CA 1
ATOM 2225 C C . ARG B 1 110 ? -8.186 9.606 13.884 1.00 12.74 143 ARG B C 1
ATOM 2226 O O . ARG B 1 110 ? -7.704 9.693 12.762 1.00 12.78 143 ARG B O 1
ATOM 2234 N N A MET B 1 111 ? -7.517 9.127 14.928 0.50 12.31 144 MET B N 1
ATOM 2235 N N B MET B 1 111 ? -7.502 9.130 14.925 0.50 12.18 144 MET B N 1
ATOM 2236 C CA A MET B 1 111 ? -6.153 8.606 14.801 0.50 12.77 144 MET B CA 1
ATOM 2237 C CA B MET B 1 111 ? -6.124 8.624 14.773 0.50 12.71 144 MET B CA 1
ATOM 2238 C C A MET B 1 111 ? -6.081 7.443 13.827 0.50 12.39 144 MET B C 1
ATOM 2239 C C B MET B 1 111 ? -6.056 7.426 13.839 0.50 12.26 144 MET B C 1
ATOM 2240 O O A MET B 1 111 ? -5.246 7.427 12.918 0.50 12.54 144 MET B O 1
ATOM 2241 O O B MET B 1 111 ? -5.200 7.374 12.954 0.50 12.42 144 MET B O 1
ATOM 2250 N N . LEU B 1 112 ? -6.960 6.466 14.007 1.00 12.10 145 LEU B N 1
ATOM 2251 C CA . LEU B 1 112 ? -6.976 5.305 13.134 1.00 12.25 145 LEU B CA 1
ATOM 2252 C C . LEU B 1 112 ? -7.247 5.775 11.693 1.00 11.92 145 LEU B C 1
ATOM 2253 O O . LEU B 1 112 ? -6.649 5.277 10.738 1.00 12.78 145 LEU B O 1
ATOM 2258 N N . SER B 1 113 ? -8.166 6.723 11.519 1.00 12.08 146 SER B N 1
ATOM 2259 C CA . SER B 1 113 ? -8.441 7.221 10.176 1.00 12.08 146 SER B CA 1
ATOM 2260 C C . SER B 1 113 ? -7.203 7.880 9.562 1.00 10.69 146 SER B C 1
ATOM 2261 O O . SER B 1 113 ? -6.924 7.722 8.347 1.00 11.54 146 SER B O 1
ATOM 2264 N N . GLN B 1 114 ? -6.447 8.598 10.386 1.00 10.32 147 GLN B N 1
ATOM 2265 C CA . GLN B 1 114 ? -5.242 9.261 9.864 1.00 10.49 147 GLN B CA 1
ATOM 2266 C C . GLN B 1 114 ? -4.140 8.248 9.538 1.00 9.93 147 GLN B C 1
ATOM 2267 O O . GLN B 1 114 ? -3.322 8.451 8.615 1.00 9.61 147 GLN B O 1
ATOM 2273 N N . ILE B 1 115 ? -4.112 7.151 10.284 1.00 8.73 148 ILE B N 1
ATOM 2274 C CA . ILE B 1 115 ? -3.142 6.077 10.047 1.00 9.86 148 ILE B CA 1
ATOM 2275 C C . ILE B 1 115 ? -3.436 5.434 8.685 1.00 9.03 148 ILE B C 1
ATOM 2276 O O . ILE B 1 115 ? -2.554 5.329 7.835 1.00 9.74 148 ILE B O 1
ATOM 2281 N N . TRP B 1 116 ? -4.707 5.110 8.443 1.00 9.13 149 TRP B N 1
ATOM 2282 C CA . TRP B 1 116 ? -5.106 4.516 7.172 1.00 9.20 149 TRP B CA 1
ATOM 2283 C C . TRP B 1 116 ? -4.801 5.527 6.033 1.00 9.64 149 TRP B C 1
ATOM 2284 O O . TRP B 1 116 ? -4.248 5.168 4.994 1.00 10.60 149 TRP B O 1
ATOM 2295 N N . SER B 1 117 ? -5.131 6.797 6.244 1.00 9.56 150 SER B N 1
ATOM 2296 C CA . SER B 1 117 ? -4.924 7.831 5.214 1.00 10.24 150 SER B CA 1
ATOM 2297 C C . SER B 1 117 ? -3.442 7.964 4.808 1.00 9.75 150 SER B C 1
ATOM 2298 O O . SER B 1 117 ? -3.126 8.307 3.665 1.00 11.61 150 SER B O 1
ATOM 2301 N N . HIS B 1 118 ? -2.557 7.776 5.778 1.00 8.60 151 HIS B N 1
ATOM 2302 C CA . HIS B 1 118 ? -1.145 7.929 5.581 1.00 9.11 151 HIS B CA 1
ATOM 2303 C C . HIS B 1 118 ? -0.368 6.625 5.491 1.00 10.04 151 HIS B C 1
ATOM 2304 O O . HIS B 1 118 ? 0.883 6.638 5.584 1.00 10.64 151 HIS B O 1
ATOM 2311 N N . TRP B 1 119 ? -1.070 5.532 5.201 1.00 11.83 152 TRP B N 1
ATOM 2312 C CA . TRP B 1 119 ? -0.415 4.232 5.201 1.00 11.29 152 TRP B CA 1
ATOM 2313 C C . TRP B 1 119 ? 0.799 4.141 4.277 1.00 13.14 152 TRP B C 1
ATOM 2314 O O . TRP B 1 119 ? 1.876 3.616 4.668 1.00 12.82 152 TRP B O 1
ATOM 2325 N N . SER B 1 120 ? 0.677 4.663 3.061 1.00 13.30 153 SER B N 1
ATOM 2326 C CA A SER B 1 120 ? 1.790 4.586 2.119 0.50 14.59 153 SER B CA 1
ATOM 2327 C CA B SER B 1 120 ? 1.780 4.597 2.104 0.50 14.29 153 SER B CA 1
ATOM 2328 C C . SER B 1 120 ? 3.017 5.358 2.586 1.00 14.71 153 SER B C 1
ATOM 2329 O O . SER B 1 120 ? 4.142 5.001 2.262 1.00 16.06 153 SER B O 1
ATOM 2334 N N . LEU B 1 121 ? 2.813 6.417 3.354 1.00 12.18 154 LEU B N 1
ATOM 2335 C CA . LEU B 1 121 ? 3.924 7.193 3.877 1.00 12.15 154 LEU B CA 1
ATOM 2336 C C . LEU B 1 121 ? 4.511 6.537 5.120 1.00 12.13 154 LEU B C 1
ATOM 2337 O O . LEU B 1 121 ? 5.725 6.503 5.292 1.00 12.54 154 LEU B O 1
ATOM 2346 N N . LEU B 1 122 ? 3.668 5.975 5.977 1.00 11.12 155 LEU B N 1
ATOM 2347 C CA . LEU B 1 122 ? 4.167 5.356 7.206 1.00 11.15 155 LEU B CA 1
ATOM 2348 C C . LEU B 1 122 ? 5.009 4.134 6.881 1.00 11.68 155 LEU B C 1
ATOM 2349 O O . LEU B 1 122 ? 5.942 3.796 7.621 1.00 11.77 155 LEU B O 1
ATOM 2354 N N . SER B 1 123 ? 4.722 3.491 5.746 1.00 12.55 156 SER B N 1
ATOM 2355 C CA . SER B 1 123 ? 5.469 2.303 5.316 1.00 14.21 156 SER B CA 1
ATOM 2356 C C . SER B 1 123 ? 6.601 2.599 4.336 1.00 14.19 156 SER B C 1
ATOM 2357 O O . SER B 1 123 ? 7.219 1.671 3.848 1.00 17.30 156 SER B O 1
ATOM 2360 N N . ALA B 1 124 ? 6.856 3.870 4.050 1.00 13.38 157 ALA B N 1
ATOM 2361 C CA . ALA B 1 124 ? 7.876 4.285 3.095 1.00 13.39 157 ALA B CA 1
ATOM 2362 C C . ALA B 1 124 ? 9.168 4.623 3.840 1.00 13.22 157 ALA B C 1
ATOM 2363 O O . ALA B 1 124 ? 9.161 4.967 5.019 1.00 12.23 157 ALA B O 1
ATOM 2365 N N . PRO B 1 125 ? 10.305 4.542 3.131 1.00 12.71 158 PRO B N 1
ATOM 2366 C CA . PRO B 1 125 ? 11.595 4.864 3.759 1.00 13.44 158 PRO B CA 1
ATOM 2367 C C . PRO B 1 125 ? 11.709 6.275 4.333 1.00 13.03 158 PRO B C 1
ATOM 2368 O O . PRO B 1 125 ? 12.451 6.466 5.304 1.00 14.01 158 PRO B O 1
ATOM 2372 N N . SER B 1 126 ? 10.999 7.234 3.764 1.00 13.28 159 SER B N 1
ATOM 2373 C CA A SER B 1 126 ? 11.034 8.622 4.236 0.50 13.71 159 SER B CA 1
ATOM 2374 C CA B SER B 1 126 ? 11.043 8.623 4.244 0.50 12.78 159 SER B CA 1
ATOM 2375 C C . SER B 1 126 ? 10.273 8.814 5.546 1.00 13.06 159 SER B C 1
ATOM 2376 O O . SER B 1 126 ? 10.279 9.893 6.081 1.00 13.67 159 SER B O 1
ATOM 2381 N N . CYS B 1 127 ? 9.613 7.766 6.051 1.00 12.93 160 CYS B N 1
ATOM 2382 C CA . CYS B 1 127 ? 8.840 7.951 7.271 1.00 12.58 160 CYS B CA 1
ATOM 2383 C C . CYS B 1 127 ? 9.678 8.522 8.436 1.00 13.28 160 CYS B C 1
ATOM 2384 O O . CYS B 1 127 ? 9.250 9.483 9.087 1.00 13.51 160 CYS B O 1
ATOM 2387 N N . ALA B 1 128 ? 10.864 7.967 8.706 1.00 13.68 161 ALA B N 1
ATOM 2388 C CA . ALA B 1 128 ? 11.640 8.461 9.881 1.00 14.32 161 ALA B CA 1
ATOM 2389 C C . ALA B 1 128 ? 11.912 9.949 9.785 1.00 14.96 161 ALA B C 1
ATOM 2390 O O . ALA B 1 128 ? 11.714 10.697 10.761 1.00 14.71 161 ALA B O 1
ATOM 2392 N N . ALA B 1 129 ? 12.339 10.407 8.613 1.00 14.68 162 ALA B N 1
ATOM 2393 C CA . ALA B 1 129 ? 12.574 11.823 8.389 1.00 15.04 162 ALA B CA 1
ATOM 2394 C C . ALA B 1 129 ? 11.329 12.671 8.567 1.00 15.68 162 ALA B C 1
ATOM 2395 O O . ALA B 1 129 ? 11.395 13.780 9.159 1.00 15.59 162 ALA B O 1
ATOM 2397 N N . GLN B 1 130 ? 10.208 12.196 8.004 1.00 14.82 163 GLN B N 1
ATOM 2398 C CA . GLN B 1 130 ? 8.955 12.945 8.017 1.00 15.03 163 GLN B CA 1
ATOM 2399 C C . GLN B 1 130 ? 8.439 13.046 9.437 1.00 13.75 163 GLN B C 1
ATOM 2400 O O . GLN B 1 130 ? 7.927 14.082 9.832 1.00 14.54 163 GLN B O 1
ATOM 2406 N N . LEU B 1 131 ? 8.601 11.979 10.208 1.00 13.90 164 LEU B N 1
ATOM 2407 C CA . LEU B 1 131 ? 8.164 11.970 11.611 1.00 12.52 164 LEU B CA 1
ATOM 2408 C C . LEU B 1 131 ? 9.020 12.884 12.450 1.00 13.96 164 LEU B C 1
ATOM 2409 O O . LEU B 1 131 ? 8.477 13.636 13.270 1.00 13.33 164 LEU B O 1
ATOM 2414 N N . ASP B 1 132 ? 10.341 12.851 12.264 1.00 14.73 165 ASP B N 1
ATOM 2415 C CA . ASP B 1 132 ? 11.208 13.756 13.053 1.00 16.82 165 ASP B CA 1
ATOM 2416 C C . ASP B 1 132 ? 10.840 15.223 12.792 1.00 17.13 165 ASP B C 1
ATOM 2417 O O . ASP B 1 132 ? 10.743 16.037 13.717 1.00 17.47 165 ASP B O 1
ATOM 2422 N N . ARG B 1 133 ? 10.583 15.554 11.533 1.00 17.13 166 ARG B N 1
ATOM 2423 C CA . ARG B 1 133 ? 10.146 16.891 11.149 1.00 17.95 166 ARG B CA 1
ATOM 2424 C C . ARG B 1 133 ? 8.787 17.288 11.739 1.00 17.11 166 ARG B C 1
ATOM 2425 O O . ARG B 1 133 ? 8.624 18.387 12.265 1.00 17.85 166 ARG B O 1
ATOM 2433 N N . ALA B 1 134 ? 7.818 16.390 11.686 1.00 15.81 167 ALA B N 1
ATOM 2434 C CA . ALA B 1 134 ? 6.487 16.624 12.243 1.00 15.12 167 ALA B CA 1
ATOM 2435 C C . ALA B 1 134 ? 6.605 16.908 13.736 1.00 16.48 167 ALA B C 1
ATOM 2436 O O . ALA B 1 134 ? 5.976 17.835 14.270 1.00 15.58 167 ALA B O 1
ATOM 2438 N N . LYS B 1 135 ? 7.416 16.098 14.408 1.00 16.40 168 LYS B N 1
ATOM 2439 C CA . LYS B 1 135 ? 7.579 16.233 15.861 1.00 17.68 168 LYS B CA 1
ATOM 2440 C C . LYS B 1 135 ? 8.279 17.543 16.207 1.00 20.21 168 LYS B C 1
ATOM 2441 O O . LYS B 1 135 ? 7.821 18.248 17.116 1.00 20.32 168 LYS B O 1
ATOM 2447 N N . ARG B 1 136 ? 9.364 17.829 15.487 1.00 22.22 169 ARG B N 1
ATOM 2448 C CA A ARG B 1 136 ? 10.151 19.057 15.719 0.50 23.66 169 ARG B CA 1
ATOM 2449 C CA B ARG B 1 136 ? 10.165 19.052 15.667 0.50 23.69 169 ARG B CA 1
ATOM 2450 C C . ARG B 1 136 ? 9.271 20.270 15.550 1.00 24.23 169 ARG B C 1
ATOM 2451 O O . ARG B 1 136 ? 9.357 21.212 16.344 1.00 24.86 169 ARG B O 1
ATOM 2466 N N . ASP B 1 137 ? 8.385 20.239 14.556 1.00 24.91 170 ASP B N 1
ATOM 2467 C CA . ASP B 1 137 ? 7.541 21.376 14.263 1.00 25.97 170 ASP B CA 1
ATOM 2468 C C . ASP B 1 137 ? 6.507 21.597 15.330 1.00 25.86 170 ASP B C 1
ATOM 2469 O O . ASP B 1 137 ? 6.325 22.739 15.763 1.00 25.43 170 ASP B O 1
ATOM 2474 N N . ILE B 1 138 ? 5.866 20.507 15.762 1.00 25.50 171 ILE B N 1
ATOM 2475 C CA . ILE B 1 138 ? 4.838 20.529 16.799 1.00 25.93 171 ILE B CA 1
ATOM 2476 C C . ILE B 1 138 ? 5.433 20.766 18.198 1.00 24.86 171 ILE B C 1
ATOM 2477 O O . ILE B 1 138 ? 4.845 21.491 18.990 1.00 27.10 171 ILE B O 1
ATOM 2482 N N . VAL B 1 139 ? 6.621 20.246 18.482 1.00 24.02 172 VAL B N 1
ATOM 2483 C CA . VAL B 1 139 ? 7.284 20.555 19.755 1.00 22.64 172 VAL B CA 1
ATOM 2484 C C . VAL B 1 139 ? 7.508 22.080 19.841 1.00 23.50 172 VAL B C 1
ATOM 2485 O O . VAL B 1 139 ? 7.181 22.712 20.862 1.00 23.98 172 VAL B O 1
ATOM 2489 N N . ARG B 1 140 ? 8.002 22.683 18.761 1.00 22.93 173 ARG B N 1
ATOM 2490 C CA . ARG B 1 140 ? 8.265 24.127 18.767 1.00 23.96 173 ARG B CA 1
ATOM 2491 C C . ARG B 1 140 ? 6.964 24.902 18.795 1.00 24.17 173 ARG B C 1
ATOM 2492 O O . ARG B 1 140 ? 6.784 25.824 19.606 1.00 24.62 173 ARG B O 1
ATOM 2500 N N . SER B 1 141 ? 6.046 24.561 17.903 1.00 25.38 174 SER B N 1
ATOM 2501 C CA . SER B 1 141 ? 4.852 25.381 17.759 1.00 26.42 174 SER B CA 1
ATOM 2502 C C . SER B 1 141 ? 3.965 25.313 18.997 1.00 26.10 174 SER B C 1
ATOM 2503 O O . SER B 1 141 ? 3.329 26.299 19.349 1.00 27.40 174 SER B O 1
ATOM 2506 N N . ARG B 1 142 ? 3.938 24.174 19.670 1.00 26.23 175 ARG B N 1
ATOM 2507 C CA . ARG B 1 142 ? 3.167 24.050 20.914 1.00 25.72 175 ARG B CA 1
ATOM 2508 C C . ARG B 1 142 ? 4.014 24.306 22.155 1.00 24.87 175 ARG B C 1
ATOM 2509 O O . ARG B 1 142 ? 3.531 24.176 23.275 1.00 24.01 175 ARG B O 1
ATOM 2517 N N . HIS B 1 143 ? 5.286 24.648 21.956 1.00 24.03 176 HIS B N 1
ATOM 2518 C CA . HIS B 1 143 ? 6.200 24.954 23.054 1.00 24.21 176 HIS B CA 1
ATOM 2519 C C . HIS B 1 143 ? 6.126 23.854 24.100 1.00 23.79 176 HIS B C 1
ATOM 2520 O O . HIS B 1 143 ? 6.032 24.128 25.286 1.00 24.08 176 HIS B O 1
ATOM 2527 N N . LEU B 1 144 ? 6.130 22.600 23.635 1.00 22.76 177 LEU B N 1
ATOM 2528 C CA . LEU B 1 144 ? 5.934 21.450 24.527 1.00 21.96 177 LEU B CA 1
ATOM 2529 C C . LEU B 1 144 ? 7.088 21.387 25.491 1.00 20.93 177 LEU B C 1
ATOM 2530 O O . LEU B 1 144 ? 8.241 21.559 25.107 1.00 21.55 177 LEU B O 1
ATOM 2535 N N . ASP B 1 145 ? 6.771 21.136 26.772 1.00 20.86 178 ASP B N 1
ATOM 2536 C CA . ASP B 1 145 ? 7.798 21.011 27.776 1.00 20.51 178 ASP B CA 1
ATOM 2537 C C . ASP B 1 145 ? 8.484 19.663 27.676 1.00 19.74 178 ASP B C 1
ATOM 2538 O O . ASP B 1 145 ? 8.116 18.819 26.831 1.00 18.86 178 ASP B O 1
ATOM 2543 N N . SER B 1 146 ? 9.529 19.496 28.469 1.00 18.24 179 SER B N 1
ATOM 2544 C CA . SER B 1 146 ? 10.342 18.278 28.473 1.00 18.08 179 SER B CA 1
ATOM 2545 C C . SER B 1 146 ? 9.517 17.004 28.582 1.00 17.00 179 SER B C 1
ATOM 2546 O O . SER B 1 146 ? 9.770 16.030 27.866 1.00 15.70 179 SER B O 1
ATOM 2549 N N . LEU B 1 147 ? 8.559 16.978 29.509 1.00 15.87 180 LEU B N 1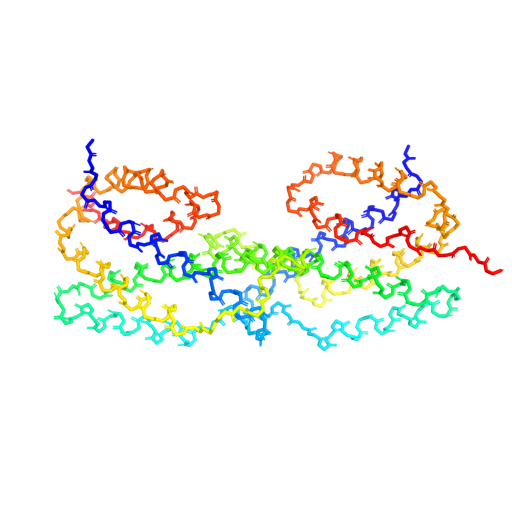
ATOM 2550 C CA . LEU B 1 147 ? 7.764 15.769 29.738 1.00 15.47 180 LEU B CA 1
ATOM 2551 C C . LEU B 1 147 ? 6.981 15.437 28.473 1.00 15.14 180 LEU B C 1
ATOM 2552 O O . LEU B 1 147 ? 6.958 14.285 28.009 1.00 13.17 180 LEU B O 1
ATOM 2557 N N . TYR B 1 148 ? 6.291 16.444 27.934 1.00 15.94 181 TYR B N 1
ATOM 2558 C CA . TYR B 1 148 ? 5.464 16.208 26.744 1.00 16.75 181 TYR B CA 1
ATOM 2559 C C . TYR B 1 148 ? 6.306 15.890 25.517 1.00 15.08 181 TYR B C 1
ATOM 2560 O O . TYR B 1 148 ? 5.890 15.051 24.687 1.00 14.43 181 TYR B O 1
ATOM 2569 N N . GLN B 1 149 ? 7.499 16.469 25.410 1.00 14.18 182 GLN B N 1
ATOM 2570 C CA . GLN B 1 149 ? 8.380 16.045 24.334 1.00 13.83 182 GLN B CA 1
ATOM 2571 C C . GLN B 1 149 ? 8.690 14.574 24.448 1.00 13.25 182 GLN B C 1
ATOM 2572 O O . GLN B 1 149 ? 8.630 13.839 23.451 1.00 14.07 182 GLN B O 1
ATOM 2578 N N . ARG B 1 150 ? 9.070 14.111 25.637 1.00 13.03 183 ARG B N 1
ATOM 2579 C CA . ARG B 1 150 ? 9.364 12.695 25.841 1.00 12.13 183 ARG B CA 1
ATOM 2580 C C . ARG B 1 150 ? 8.149 11.783 25.567 1.00 11.55 183 ARG B C 1
ATOM 2581 O O . ARG B 1 150 ? 8.241 10.704 24.926 1.00 10.92 183 ARG B O 1
ATOM 2589 N N . ALA B 1 151 ? 7.015 12.200 26.110 1.00 12.08 184 ALA B N 1
ATOM 2590 C CA . ALA B 1 151 ? 5.763 11.476 25.878 1.00 11.36 184 ALA B CA 1
ATOM 2591 C C . ALA B 1 151 ? 5.431 11.409 24.370 1.00 11.86 184 ALA B C 1
ATOM 2592 O O . ALA B 1 151 ? 5.015 10.363 23.910 1.00 11.28 184 ALA B O 1
ATOM 2594 N N . LEU B 1 152 ? 5.630 12.507 23.645 1.00 11.53 185 LEU B N 1
ATOM 2595 C CA . LEU B 1 152 ? 5.373 12.468 22.195 1.00 12.21 185 LEU B CA 1
ATOM 2596 C C . LEU B 1 152 ? 6.296 11.497 21.470 1.00 12.77 185 LEU B C 1
ATOM 2597 O O . LEU B 1 152 ? 5.877 10.789 20.538 1.00 11.95 185 LEU B O 1
ATOM 2602 N N . THR B 1 153 ? 7.546 11.434 21.886 1.00 12.50 186 THR B N 1
ATOM 2603 C CA . THR B 1 153 ? 8.466 10.458 21.319 1.00 12.95 186 THR B CA 1
ATOM 2604 C C . THR B 1 153 ? 7.984 9.045 21.562 1.00 11.74 186 THR B C 1
ATOM 2605 O O . THR B 1 153 ? 7.952 8.224 20.632 1.00 13.04 186 THR B O 1
ATOM 2609 N N . THR B 1 154 ? 7.637 8.733 22.812 1.00 11.50 187 THR B N 1
ATOM 2610 C CA . THR B 1 154 ? 7.141 7.416 23.139 1.00 10.84 187 THR B CA 1
ATOM 2611 C C . THR B 1 154 ? 5.872 7.117 22.320 1.00 11.42 187 THR B C 1
ATOM 2612 O O . THR B 1 154 ? 5.782 6.043 21.724 1.00 12.53 187 THR B O 1
ATOM 2616 N N . ALA B 1 155 ? 4.967 8.084 22.217 1.00 11.45 188 ALA B N 1
ATOM 2617 C CA . ALA B 1 155 ? 3.672 7.837 21.595 1.00 11.76 188 ALA B CA 1
ATOM 2618 C C . ALA B 1 155 ? 3.836 7.513 20.117 1.00 12.25 188 ALA B C 1
ATOM 2619 O O . ALA B 1 155 ? 3.028 6.771 19.546 1.00 13.69 188 ALA B O 1
ATOM 2621 N N . THR B 1 156 ? 4.868 8.075 19.505 1.00 10.87 189 THR B N 1
ATOM 2622 C CA . THR B 1 156 ? 5.018 7.984 18.031 1.00 11.93 189 THR B CA 1
ATOM 2623 C C . THR B 1 156 ? 6.137 7.023 17.595 1.00 12.49 189 THR B C 1
ATOM 2624 O O . THR B 1 156 ? 6.410 6.878 16.412 1.00 12.79 189 THR B O 1
ATOM 2628 N N . GLN B 1 157 ? 6.734 6.323 18.554 1.00 13.93 190 GLN B N 1
ATOM 2629 C CA . GLN B 1 157 ? 7.968 5.557 18.303 1.00 14.47 190 GLN B CA 1
ATOM 2630 C C . GLN B 1 157 ? 7.796 4.384 17.352 1.00 14.91 190 GLN B C 1
ATOM 2631 O O . GLN B 1 157 ? 8.808 3.896 16.805 1.00 16.18 190 GLN B O 1
ATOM 2637 N N . SER B 1 158 ? 6.569 3.886 17.203 1.00 14.12 191 SER B N 1
ATOM 2638 C CA . SER B 1 158 ? 6.296 2.731 16.345 1.00 15.17 191 SER B CA 1
ATOM 2639 C C . SER B 1 158 ? 5.656 3.126 15.019 1.00 14.68 191 SER B C 1
ATOM 2640 O O . SER B 1 158 ? 5.374 2.256 14.213 1.00 14.68 191 SER B O 1
ATOM 2643 N N . TYR B 1 159 ? 5.462 4.421 14.770 1.00 13.89 192 TYR B N 1
ATOM 2644 C CA . TYR B 1 159 ? 4.794 4.847 13.531 1.00 13.65 192 TYR B CA 1
ATOM 2645 C C . TYR B 1 159 ? 5.412 4.284 12.259 1.00 13.62 192 TYR B C 1
ATOM 2646 O O . TYR B 1 159 ? 4.668 3.876 11.349 1.00 14.16 192 TYR B O 1
ATOM 2655 N N . CYS B 1 160 ? 6.740 4.275 12.184 1.00 14.26 193 CYS B N 1
ATOM 2656 C CA . CYS B 1 160 ? 7.407 3.931 10.925 1.00 15.47 193 CYS B CA 1
ATOM 2657 C C . CYS B 1 160 ? 7.573 2.425 10.753 1.00 15.71 193 CYS B C 1
ATOM 2658 O O . CYS B 1 160 ? 8.233 1.969 9.816 1.00 17.74 193 CYS B O 1
ATOM 2661 N N . GLN B 1 161 ? 6.939 1.637 11.617 1.00 15.99 194 GLN B N 1
ATOM 2662 C CA . GLN B 1 161 ? 7.005 0.187 11.521 1.00 16.40 194 GLN B CA 1
ATOM 2663 C C . GLN B 1 161 ? 6.005 -0.421 10.541 1.00 16.55 194 GLN B C 1
ATOM 2664 O O . GLN B 1 161 ? 6.002 -1.642 10.324 1.00 17.81 194 GLN B O 1
ATOM 2670 N N . ALA B 1 162 ? 5.186 0.417 9.914 1.00 15.25 195 ALA B N 1
ATOM 2671 C CA . ALA B 1 162 ? 4.148 -0.032 8.981 1.00 15.10 195 ALA B CA 1
ATOM 2672 C C . ALA B 1 162 ? 4.765 -0.726 7.772 1.00 15.98 195 ALA B C 1
ATOM 2673 O O . ALA B 1 162 ? 5.758 -0.253 7.227 1.00 15.99 195 ALA B O 1
ATOM 2675 N N . LEU B 1 163 ? 4.154 -1.830 7.363 1.00 16.72 196 LEU B N 1
ATOM 2676 C CA . LEU B 1 163 ? 4.614 -2.548 6.168 1.00 18.12 196 LEU B CA 1
ATOM 2677 C C . LEU B 1 163 ? 3.764 -2.208 4.967 1.00 19.86 196 LEU B C 1
ATOM 2678 O O . LEU B 1 163 ? 2.553 -2.130 5.093 1.00 18.46 196 LEU B O 1
ATOM 2683 N N . PRO B 1 164 ? 4.399 -2.024 3.794 1.00 21.93 197 PRO B N 1
ATOM 2684 C CA . PRO B 1 164 ? 3.615 -1.735 2.590 1.00 24.31 197 PRO B CA 1
ATOM 2685 C C . PRO B 1 164 ? 2.648 -2.871 2.218 1.00 26.51 197 PRO B C 1
ATOM 2686 O O . PRO B 1 164 ? 2.914 -4.030 2.500 1.00 26.86 197 PRO B O 1
ATOM 2690 N N . PRO B 1 165 ? 1.523 -2.542 1.572 1.00 28.64 198 PRO B N 1
ATOM 2691 C CA . PRO B 1 165 ? 0.575 -3.584 1.241 1.00 30.02 198 PRO B CA 1
ATOM 2692 C C . PRO B 1 165 ? 1.154 -4.668 0.332 1.00 31.56 198 PRO B C 1
ATOM 2693 O O . PRO B 1 165 ? 1.992 -4.379 -0.536 1.00 31.38 198 PRO B O 1
ATOM 2697 N N . ALA B 1 166 ? 0.684 -5.894 0.560 1.00 33.38 199 ALA B N 1
ATOM 2698 C CA . ALA B 1 166 ? 0.967 -7.049 -0.278 1.00 35.20 199 ALA B CA 1
ATOM 2699 C C . ALA B 1 166 ? 0.613 -6.785 -1.735 1.00 36.12 199 ALA B C 1
ATOM 2700 O O . ALA B 1 166 ? -0.458 -6.211 -1.995 1.00 36.37 199 ALA B O 1
#

B-factor: mean 19.76, std 9.28, range [6.98, 53.8]

Secondary structure (DSSP, 8-state):
---TTHHHHHHHHHHHHTHHHHHHHHHHHT--S--HHHHHHHHHHHHHHHHHTT--HHHHHHHHHHHHHHHHHHHHHHHHHHHH-GGGSPSS---SHHHHHHHHHHHHHHHHHHHHTHHHHTSTTHHHHHHHHHHHHHHHTT--HHHHHHHHHHTTTSSPP----/--TTHHHHHHHHHHHHTHHHHHHHHHHHT--S--HHHHHHHHHHHHHHHHHTT--HHHHHHHHHHHHHHHHHHHHHHHHHHHH-GGGS-SSPPPHHHHHHHHHHHHHHHHHHHHHTHHHHTSTTHHHHHHHHHHHHHHHTT--HHHHHHHHHHHTTGGGPPPP-

Organism: Mycobacterium tuberculosis (strain ATCC 25618 / H37Rv) (NCBI:txid83332)

Sequence (329 aa):
GTSQLAELVDAAAERLEVADPVAAFKWRAQLPIIEDSGRVEEQQLAKLGEDARSSQHIDPDYVTRVFDDQIRRATEAIEYSRFSDWKLNPASAPPEPPDLSASRSAIDSSLNNRMLSQIWSHWSLLSAPSCAAQLDRAKRDIVRSRHLDSSLYQRALTTATQSYCQALPPATSQLAELVDAAAERLEVADPVAAFKWRAQLPIEDSGRVEQQLAKLGEDARSQHIDDPDDYVTTRRVFDDQIRATEAIEYSRFSDWKLNPASAPPEPPDLSASRSAIDSLNNRMMLSQIWSHWSSLLSAPSSCAAQLDRAKRRDIVRSRHLDSLYQRALTTATQSYCQALPPA

Foldseek 3Di:
DAQLCLQLLLLLLLLLVLLQLVLLVCVVVVHDLDDVVVLVVVLVVLLVVCVVVVHRSVLSSVLVVLSSVLSSLVSVVVVVVCVVPVVPRDPPRDDCPVSVVSNVVSSVSNSVSCVVCVVLLADPCVVVSLVRSLVVSCVVVVDDPSSSVSSCSSCVSSRDDHDPD/DQPCLVLLVLLLVLLVLLQLLLLQCVVVVHDLDDPVVLVVVLVVLLVVCVVVVHHSVLRSQLVVLSSVLSSLVSVVVVVVCVVPVVPRDDDRDDNVVSVVVNVVSSVVNSVSLVVCLVLLQDPCVVVSVVVSLVVCCVVVVDDPSSSVSSCSSCVSSSVHHDDD

CATH classification: 1.20.59.10

Radius of gyration: 23.76 Å; Cα contacts (8 Å, |Δi|>4): 413; chains: 2; bounding box: 47×48×75 Å